Protein AF-A0A5B9PA92-F1 (afdb_monomer)

Secondary structure (DSSP, 8-state):
------------------TT---S-TT-S-HHHHTTTGGGTTTSGGGS--EEEE---TT-STTB-GGGHHHHHHHSSSSB-EEEEE-SSHHHHHTT-EEEEETTEEEEE-GGGEEE----S--TT-EEEE--TTTTS--EEEEEEEEEEETTTTEEEEEEEETTEEEEEEEEGGGEEEEE-TTSPPPHHHHHHHHHHHHHS--

Solvent-accessible surface area (backbone atoms only — not comparable to full-atom values): 12548 Å² total; per-residue (Å²): 142,80,84,89,84,91,80,92,84,75,93,81,80,84,73,85,75,70,87,83,78,69,90,84,67,96,82,76,81,59,74,74,70,55,66,76,57,60,87,68,58,84,82,59,64,94,73,59,72,46,30,22,32,46,48,75,56,95,92,53,66,85,56,36,41,80,94,27,44,75,60,41,60,79,57,44,70,42,48,44,44,26,38,54,44,78,32,89,49,66,68,51,31,75,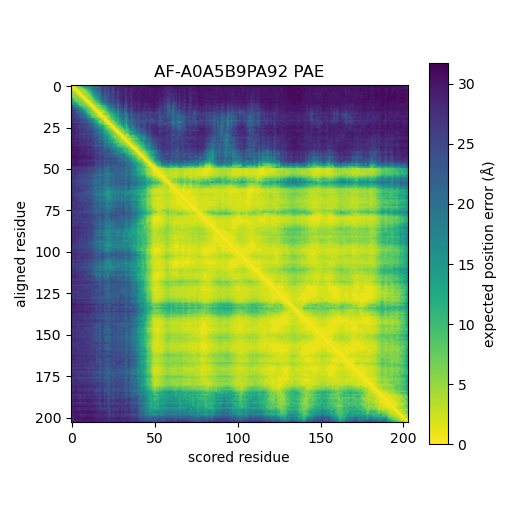74,54,31,29,26,40,31,52,78,94,48,68,34,42,28,37,67,86,38,60,41,79,41,88,76,88,85,79,56,61,54,19,32,29,35,39,48,30,72,92,73,78,36,80,65,43,71,28,29,28,72,36,44,29,54,37,81,87,79,71,44,63,34,32,34,36,28,40,96,88,41,72,48,95,58,73,43,47,69,89,48,40,44,85,68,42,56,57,97,54,83,73,50,75,70,51,47,53,52,55,53,52,56,54,66,69,72,74,120

Foldseek 3Di:
DDDDDDDDDDDDPPPPPPPDPPVPDPPDPDPVVVVVVPVPPPPPFVPDQFKFAFEADPVGDPQWDPVCSVVVVVRPPFQFIWTWAQDPDPVVSSVQWIWTDWVPDITIGHCVRTDHADDPPAHFQFWKWFACPVVVDDTDTWTFNTWGQDPVVSFIWTWTADPNRTDPDTDGPVRIGTLGHPPDDHDPVSVVVVVVVVVVPPD

Sequence (203 aa):
MSDDEIQEIGNGGDRLHIPGLDWESPAELSASAYRQADVRFEDRLSVLPKHGFCLWPEDGEDWIHPGDLEVARTLIPSKRIFRKEDCSDEILGRMGYVEYSYGDVAFRGLPTLWHEVASEGYEIGDTVELKSGYGKLRPIIADIAGMFWNRHEQVIEYALIKNGVPQPNRYQSSQFRLCMKIGVAPTPRQKALLNRENSLNGL

Structure (mmCIF, N/CA/C/O backbone):
data_AF-A0A5B9PA92-F1
#
_entry.id   AF-A0A5B9PA92-F1
#
loop_
_atom_site.group_PDB
_atom_site.id
_atom_site.type_symbol
_atom_site.label_atom_id
_atom_site.label_alt_id
_atom_site.label_comp_id
_atom_site.label_asym_id
_atom_site.label_entity_id
_atom_site.label_seq_id
_atom_site.pdbx_PDB_ins_code
_atom_site.Cartn_x
_atom_site.Cartn_y
_atom_site.Cartn_z
_atom_site.occupancy
_atom_site.B_iso_or_equiv
_atom_site.auth_seq_id
_atom_site.auth_comp_id
_atom_site.auth_asym_id
_atom_site.auth_atom_id
_atom_site.pdbx_PDB_model_num
ATOM 1 N N . MET A 1 1 ? -10.928 -40.223 -55.000 1.00 47.44 1 MET A N 1
ATOM 2 C CA . MET A 1 1 ? -9.564 -40.623 -54.610 1.00 47.44 1 MET A CA 1
ATOM 3 C C . MET A 1 1 ? -8.614 -39.671 -55.293 1.00 47.44 1 MET A C 1
ATOM 5 O O . MET A 1 1 ? -8.447 -39.781 -56.500 1.00 47.44 1 MET A O 1
ATOM 9 N N . SER A 1 2 ? -8.098 -38.722 -54.525 1.00 36.88 2 SER A N 1
ATOM 10 C CA . SER A 1 2 ? -6.899 -37.934 -54.810 1.00 36.88 2 SER A CA 1
ATOM 11 C C . SER A 1 2 ? -6.659 -37.089 -53.563 1.00 36.88 2 SER A C 1
ATOM 13 O O . SER A 1 2 ? -7.486 -36.236 -53.231 1.00 36.88 2 SER A O 1
ATOM 15 N N . ASP A 1 3 ? -5.605 -37.469 -52.851 1.00 41.06 3 ASP A N 1
ATOM 16 C CA . ASP A 1 3 ? -4.964 -36.736 -51.767 1.00 41.06 3 ASP A CA 1
ATOM 17 C C . ASP A 1 3 ? -4.280 -35.461 -52.298 1.00 41.06 3 ASP A C 1
ATOM 19 O O . ASP A 1 3 ? -4.194 -35.260 -53.511 1.00 41.06 3 ASP A O 1
ATOM 23 N N . ASP A 1 4 ? -3.769 -34.675 -51.347 1.00 40.03 4 ASP A N 1
ATOM 24 C CA . ASP A 1 4 ? -2.880 -33.510 -51.466 1.00 40.03 4 ASP A CA 1
ATOM 25 C C . ASP A 1 4 ? -3.564 -32.142 -51.646 1.00 40.03 4 ASP A C 1
ATOM 27 O O . ASP A 1 4 ? -4.152 -31.831 -52.676 1.00 40.03 4 ASP A O 1
ATOM 31 N N . GLU A 1 5 ? -3.513 -31.290 -50.613 1.00 41.25 5 GLU A N 1
ATOM 32 C CA . GLU A 1 5 ? -2.403 -30.336 -50.414 1.00 41.25 5 GLU A CA 1
ATOM 33 C C . GLU A 1 5 ? -2.747 -29.378 -49.245 1.00 41.25 5 GLU A C 1
ATOM 35 O O . GLU A 1 5 ? -3.646 -28.541 -49.334 1.00 41.25 5 GLU A O 1
ATOM 40 N N . ILE A 1 6 ? -2.049 -29.516 -48.111 1.00 44.47 6 ILE A N 1
ATOM 41 C CA . ILE A 1 6 ? -2.026 -28.514 -47.033 1.00 44.47 6 ILE A CA 1
ATOM 42 C C . ILE A 1 6 ? -0.924 -27.512 -47.387 1.00 44.47 6 ILE A C 1
ATOM 44 O O . ILE A 1 6 ? 0.234 -27.909 -47.505 1.00 44.47 6 ILE A O 1
ATOM 48 N N . GLN A 1 7 ? -1.263 -26.225 -47.497 1.00 37.97 7 GLN A N 1
ATOM 49 C CA . GLN A 1 7 ? -0.286 -25.134 -47.504 1.00 37.97 7 GLN A CA 1
ATOM 50 C C . GLN A 1 7 ? -0.539 -24.181 -46.327 1.00 37.97 7 GLN A C 1
ATOM 52 O O . GLN A 1 7 ? -1.570 -23.514 -46.243 1.00 37.97 7 GLN A O 1
ATOM 57 N N . GLU A 1 8 ? 0.437 -24.146 -45.419 1.00 42.38 8 GLU A N 1
ATOM 58 C CA . GLU A 1 8 ? 0.679 -23.093 -44.432 1.00 42.38 8 GLU A CA 1
ATOM 59 C C . GLU A 1 8 ? 1.211 -21.830 -45.119 1.00 42.38 8 GLU A C 1
ATOM 61 O O . GLU A 1 8 ? 2.255 -21.914 -45.753 1.00 42.38 8 GLU A O 1
ATOM 66 N N . ILE A 1 9 ? 0.581 -20.664 -44.921 1.00 34.25 9 ILE A N 1
ATOM 67 C CA . ILE A 1 9 ? 1.201 -19.319 -44.990 1.00 34.25 9 ILE A CA 1
ATOM 68 C C . ILE A 1 9 ? 0.210 -18.344 -44.309 1.00 34.25 9 ILE A C 1
ATOM 70 O O . ILE A 1 9 ? -0.975 -18.401 -44.609 1.00 34.25 9 ILE A O 1
ATOM 74 N N . GLY A 1 10 ? 0.520 -17.413 -43.409 1.00 28.86 10 GLY A N 1
ATOM 75 C CA . GLY A 1 10 ? 1.743 -16.978 -42.752 1.00 28.86 10 GLY A CA 1
ATOM 76 C C . GLY A 1 10 ? 1.368 -15.891 -41.728 1.00 28.86 10 GLY A C 1
ATOM 77 O O . GLY A 1 10 ? 0.386 -15.167 -41.900 1.00 28.86 10 GLY A O 1
ATOM 78 N N . ASN A 1 11 ? 2.144 -15.810 -40.647 1.00 37.50 11 ASN A N 1
ATOM 79 C CA . ASN A 1 11 ? 2.092 -14.752 -39.639 1.00 37.50 11 ASN A CA 1
ATOM 80 C C . ASN A 1 11 ? 2.286 -13.367 -40.280 1.00 37.50 11 ASN A C 1
ATOM 82 O O . ASN A 1 11 ? 3.290 -13.136 -40.948 1.00 37.50 11 ASN A O 1
ATOM 86 N N . GLY A 1 12 ? 1.368 -12.440 -40.007 1.00 30.30 12 GLY A N 1
ATOM 87 C CA . GLY A 1 12 ? 1.440 -11.035 -40.420 1.00 30.30 12 GLY A CA 1
ATOM 88 C C . GLY A 1 12 ? 1.085 -10.094 -39.271 1.00 30.30 12 GLY A C 1
ATOM 89 O O . GLY A 1 12 ? 0.212 -9.248 -39.418 1.00 30.30 12 GLY A O 1
ATOM 90 N N . GLY A 1 13 ? 1.699 -10.295 -38.103 1.00 29.89 13 GLY A N 1
ATOM 91 C CA . GLY A 1 13 ? 1.715 -9.303 -37.031 1.00 29.89 13 GLY A CA 1
ATOM 92 C C . GLY A 1 13 ? 2.885 -8.361 -37.272 1.00 29.89 13 GLY A C 1
ATOM 93 O O . GLY A 1 13 ? 4.028 -8.719 -36.989 1.00 29.89 13 GLY A O 1
ATOM 94 N N . ASP A 1 14 ? 2.592 -7.207 -37.859 1.00 31.50 14 ASP A N 1
ATOM 95 C CA . ASP A 1 14 ? 3.542 -6.134 -38.138 1.00 31.50 14 ASP A CA 1
ATOM 96 C C . ASP A 1 14 ? 4.130 -5.641 -36.803 1.00 31.50 14 ASP A C 1
ATOM 98 O O . ASP A 1 14 ? 3.500 -4.911 -36.038 1.00 31.50 14 ASP A O 1
ATOM 102 N N . ARG A 1 15 ? 5.320 -6.146 -36.460 1.00 33.47 15 ARG A N 1
ATOM 103 C CA . ARG A 1 15 ? 6.103 -5.688 -35.312 1.00 33.47 15 ARG A CA 1
ATOM 104 C C . ARG A 1 15 ? 6.567 -4.276 -35.635 1.00 33.47 15 ARG A C 1
ATOM 106 O O . ARG A 1 15 ? 7.401 -4.102 -36.522 1.00 33.47 15 ARG A O 1
ATOM 113 N N . LEU A 1 16 ? 6.083 -3.284 -34.892 1.00 32.12 16 LEU A N 1
ATOM 114 C CA . LEU A 1 16 ? 6.716 -1.970 -34.848 1.00 32.12 16 LEU A CA 1
ATOM 115 C C . LEU A 1 16 ? 8.137 -2.149 -34.298 1.00 32.12 16 LEU A C 1
ATOM 117 O O . LEU A 1 16 ? 8.373 -2.192 -33.095 1.00 32.12 16 LEU A O 1
ATOM 121 N N . HIS A 1 17 ? 9.089 -2.327 -35.208 1.00 34.09 1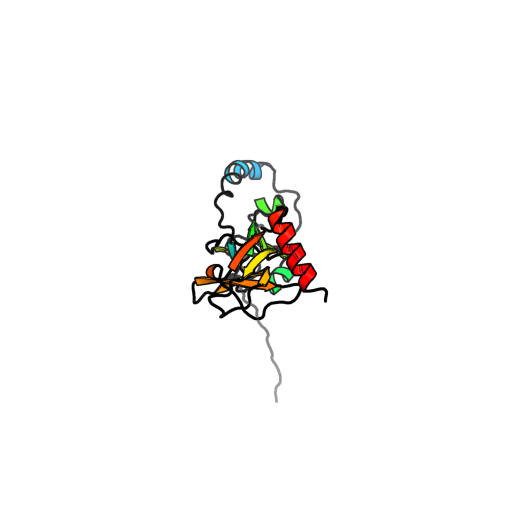7 HIS A N 1
ATOM 122 C CA . HIS A 1 17 ? 10.510 -2.305 -34.920 1.00 34.09 17 HIS A CA 1
ATOM 123 C C . HIS A 1 17 ? 10.866 -0.883 -34.478 1.00 34.09 17 HIS A C 1
ATOM 125 O O . HIS A 1 17 ? 10.886 0.027 -35.305 1.00 34.09 17 HIS A O 1
ATOM 131 N N . ILE A 1 18 ? 11.110 -0.682 -33.180 1.00 38.19 18 ILE A N 1
ATOM 132 C CA . ILE A 1 18 ? 11.761 0.530 -32.670 1.00 38.19 18 ILE A CA 1
ATOM 133 C C . ILE A 1 18 ? 13.254 0.373 -32.997 1.00 38.19 18 ILE A C 1
ATOM 135 O O . ILE A 1 18 ? 13.908 -0.482 -32.395 1.00 38.19 18 ILE A O 1
ATOM 139 N N . PRO A 1 19 ? 13.819 1.120 -33.962 1.00 25.80 19 PRO A N 1
ATOM 140 C CA . PRO A 1 19 ? 15.208 0.926 -34.355 1.00 25.80 19 PRO A CA 1
ATOM 141 C C . PRO A 1 19 ? 16.136 1.427 -33.238 1.00 25.80 19 PRO A C 1
ATOM 143 O O . PRO A 1 19 ? 16.066 2.601 -32.872 1.00 25.80 19 PRO A O 1
ATOM 146 N N . GLY A 1 20 ? 17.008 0.553 -32.718 1.00 35.19 20 GLY A N 1
ATOM 147 C CA . GLY A 1 20 ? 18.116 0.918 -31.822 1.00 35.19 20 GLY A CA 1
ATOM 148 C C . GLY A 1 20 ? 17.977 0.559 -30.336 1.00 35.19 20 GLY A C 1
ATOM 149 O O . GLY A 1 20 ? 18.765 1.062 -29.538 1.00 35.19 20 GLY A O 1
ATOM 150 N N . LEU A 1 21 ? 17.013 -0.281 -29.940 1.00 38.53 21 LEU A N 1
ATOM 151 C CA . LEU A 1 21 ? 16.940 -0.817 -28.572 1.00 38.53 21 LEU A CA 1
ATOM 152 C C . LEU A 1 21 ? 17.521 -2.238 -28.517 1.00 38.53 21 LEU A C 1
ATOM 154 O O . LEU A 1 21 ? 16.814 -3.228 -28.328 1.00 38.53 21 LEU A O 1
ATOM 158 N N . ASP A 1 22 ? 18.833 -2.320 -28.713 1.00 37.38 22 ASP A N 1
ATOM 159 C CA . ASP A 1 22 ? 19.594 -3.559 -28.606 1.00 37.38 22 ASP A CA 1
ATOM 160 C C . ASP A 1 22 ? 19.865 -3.794 -27.110 1.00 37.38 22 ASP A C 1
ATOM 162 O O . ASP A 1 22 ? 20.673 -3.112 -26.484 1.00 37.38 22 ASP A O 1
ATOM 166 N N . TRP A 1 23 ? 19.122 -4.715 -26.496 1.00 47.91 23 TRP A N 1
ATOM 167 C CA . TRP A 1 23 ? 19.137 -4.976 -25.047 1.00 47.91 23 TRP A CA 1
ATOM 168 C C . TRP A 1 23 ? 20.409 -5.697 -24.556 1.00 47.91 23 TRP A C 1
ATOM 170 O O . TRP A 1 23 ? 20.580 -5.905 -23.354 1.00 47.91 23 TRP A O 1
ATOM 180 N N . GLU A 1 24 ? 21.331 -6.033 -25.461 1.00 35.53 24 GLU A N 1
ATOM 181 C CA . GLU A 1 24 ? 22.625 -6.638 -25.154 1.00 35.53 24 GLU A CA 1
ATOM 182 C C . GLU A 1 24 ? 23.766 -5.661 -25.470 1.00 35.53 24 GLU A C 1
ATOM 184 O O . GLU A 1 24 ? 24.298 -5.660 -26.575 1.00 35.53 24 GLU A O 1
ATOM 189 N N . SER A 1 25 ? 24.136 -4.831 -24.483 1.00 37.69 25 SER A N 1
ATOM 190 C CA . SER A 1 25 ? 25.495 -4.309 -24.203 1.00 37.69 25 SER A CA 1
ATOM 191 C C . SER A 1 25 ? 25.466 -2.837 -23.736 1.00 37.69 25 SER A C 1
ATOM 193 O O . SER A 1 25 ? 25.289 -1.929 -24.547 1.00 37.69 25 SER A O 1
ATOM 195 N N . PRO A 1 26 ? 25.705 -2.542 -22.441 1.00 39.41 26 PRO A N 1
ATOM 196 C CA . PRO A 1 26 ? 25.684 -1.173 -21.902 1.00 39.41 26 PRO A CA 1
ATOM 197 C C . PRO A 1 26 ? 26.897 -0.289 -22.263 1.00 39.41 26 PRO A C 1
ATOM 199 O O . PRO A 1 26 ? 27.120 0.726 -21.606 1.00 39.41 26 PRO A O 1
ATOM 202 N N . ALA A 1 27 ? 27.746 -0.667 -23.224 1.00 37.38 27 ALA A N 1
ATOM 203 C CA . ALA A 1 27 ? 29.118 -0.151 -23.256 1.00 37.38 27 ALA A CA 1
ATOM 204 C C . ALA A 1 27 ? 29.384 1.082 -24.143 1.00 37.38 27 ALA A C 1
ATOM 206 O O . ALA A 1 27 ? 30.425 1.706 -23.955 1.00 37.38 27 ALA A O 1
ATOM 207 N N . GLU A 1 28 ? 28.512 1.481 -25.080 1.00 37.25 28 GLU A N 1
ATOM 208 C CA . GLU A 1 28 ? 28.922 2.468 -26.108 1.00 37.25 28 GLU A CA 1
ATOM 209 C C . GLU A 1 28 ? 27.924 3.590 -26.442 1.00 37.25 28 GLU A C 1
ATOM 211 O O . GLU A 1 28 ? 28.019 4.221 -27.494 1.00 37.25 28 GLU A O 1
ATOM 216 N N . LEU A 1 29 ? 27.020 3.960 -25.531 1.00 39.41 29 LEU A N 1
ATOM 217 C CA . LEU A 1 29 ? 26.338 5.254 -25.661 1.00 39.41 29 LEU A CA 1
ATOM 218 C C . LEU A 1 29 ? 27.225 6.353 -25.058 1.00 39.41 29 LEU A C 1
ATOM 220 O O . LEU A 1 29 ? 27.360 6.495 -23.845 1.00 39.41 29 LEU A O 1
ATOM 224 N N . SER A 1 30 ? 27.899 7.103 -25.936 1.00 40.03 30 SER A N 1
ATOM 225 C CA . SER A 1 30 ? 28.900 8.105 -25.556 1.00 40.03 30 SER A CA 1
ATOM 226 C C . SER A 1 30 ? 28.371 9.108 -24.516 1.00 40.03 30 SER A C 1
ATOM 228 O O . SER A 1 30 ? 27.313 9.722 -24.681 1.00 40.03 30 SER A O 1
ATOM 230 N N . ALA A 1 31 ? 29.164 9.341 -23.466 1.00 37.84 31 ALA A N 1
ATOM 231 C CA . ALA A 1 31 ? 28.893 10.251 -22.344 1.00 37.84 31 ALA A CA 1
ATOM 232 C C . ALA A 1 31 ? 28.547 11.710 -22.737 1.00 37.84 31 ALA A C 1
ATOM 234 O O . ALA A 1 31 ? 28.176 12.520 -21.888 1.00 37.84 31 ALA A O 1
ATOM 235 N N . SER A 1 32 ? 28.670 12.063 -24.019 1.00 35.84 32 SER A N 1
ATOM 236 C CA . SER A 1 32 ? 28.322 13.370 -24.575 1.00 35.84 32 SER A CA 1
ATOM 237 C C . SER A 1 32 ? 26.814 13.566 -24.768 1.00 35.84 32 SER A C 1
ATOM 239 O O . SER A 1 32 ? 26.35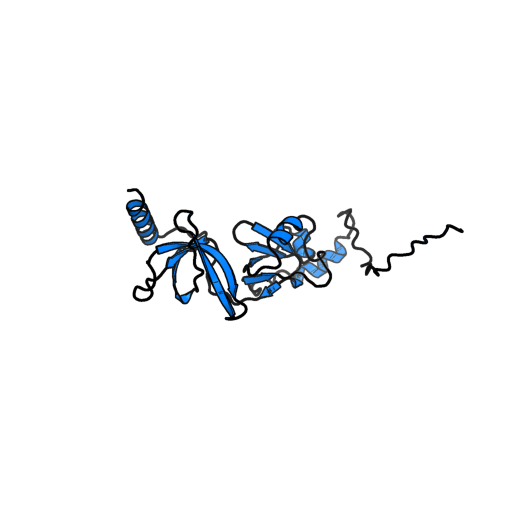4 14.699 -24.653 1.00 35.84 32 SER A O 1
ATOM 241 N N . ALA A 1 33 ? 26.047 12.507 -25.054 1.00 39.66 33 ALA A N 1
ATOM 242 C CA . ALA A 1 33 ? 24.592 12.608 -25.230 1.00 39.66 33 ALA A CA 1
ATOM 243 C C . ALA A 1 33 ? 23.856 12.719 -23.881 1.00 39.66 33 ALA A C 1
ATOM 245 O O . ALA A 1 33 ? 22.840 13.402 -23.779 1.00 39.66 33 ALA A O 1
ATOM 246 N N . TYR A 1 34 ? 24.419 12.122 -22.824 1.00 42.88 34 TYR A N 1
ATOM 247 C CA . TYR A 1 34 ? 23.832 12.117 -21.481 1.00 42.88 34 TYR A CA 1
ATOM 248 C C . TYR A 1 34 ? 23.957 13.462 -20.742 1.00 42.88 34 TYR A C 1
ATOM 250 O O . TYR A 1 34 ? 23.031 13.861 -20.041 1.00 42.88 34 TYR A O 1
ATOM 258 N N . ARG A 1 35 ? 25.030 14.239 -20.969 1.00 35.12 35 ARG A N 1
ATOM 259 C CA . ARG A 1 35 ? 25.280 15.497 -20.227 1.00 35.12 35 ARG A CA 1
ATOM 260 C C . ARG A 1 35 ? 24.262 16.618 -20.454 1.00 35.12 35 ARG A C 1
ATOM 262 O O . ARG A 1 35 ? 24.207 17.539 -19.647 1.00 35.12 35 ARG A O 1
ATOM 269 N N . GLN A 1 36 ? 23.491 16.601 -21.543 1.00 33.91 36 GLN A N 1
ATOM 270 C CA . GLN A 1 36 ? 22.475 17.637 -21.797 1.00 33.91 36 GLN A CA 1
ATOM 271 C C . GLN A 1 36 ? 21.093 17.297 -21.215 1.00 33.91 36 GLN A C 1
ATOM 273 O O . GLN A 1 36 ? 20.255 18.194 -21.115 1.00 33.91 36 GLN A O 1
ATOM 278 N N . ALA A 1 37 ? 20.861 16.051 -20.786 1.00 42.59 37 ALA A N 1
ATOM 279 C CA . ALA A 1 37 ? 19.606 15.624 -20.163 1.00 42.59 37 ALA A CA 1
ATOM 280 C C . ALA A 1 37 ? 19.598 15.782 -18.627 1.00 42.59 37 ALA A C 1
ATOM 282 O O . ALA A 1 37 ? 18.522 15.930 -18.045 1.00 42.59 37 ALA A O 1
ATOM 283 N N . ASP A 1 38 ? 20.774 15.824 -17.988 1.00 42.81 38 ASP A N 1
ATOM 284 C CA . ASP A 1 38 ? 20.917 15.809 -16.522 1.00 42.81 38 ASP A CA 1
ATOM 285 C C . ASP A 1 38 ? 20.308 17.040 -15.816 1.00 42.81 38 ASP A C 1
ATOM 287 O O . ASP A 1 38 ? 19.707 16.912 -14.758 1.00 42.81 38 ASP A O 1
ATOM 291 N N . VAL A 1 39 ? 20.334 18.236 -16.417 1.00 39.44 39 VAL A N 1
ATOM 292 C CA . VAL A 1 39 ? 19.929 19.482 -15.717 1.00 39.44 39 VAL A CA 1
ATOM 293 C C . VAL A 1 39 ? 18.397 19.657 -15.596 1.00 39.44 39 VAL A C 1
ATOM 295 O O . VAL A 1 39 ? 17.923 20.615 -14.993 1.00 39.44 39 VAL A O 1
ATOM 298 N N . ARG A 1 40 ? 17.577 18.767 -16.179 1.00 45.41 40 ARG A N 1
ATOM 299 C CA . ARG A 1 40 ? 16.098 18.897 -16.181 1.00 45.41 40 ARG A CA 1
ATOM 300 C C . ARG A 1 40 ? 15.345 17.862 -15.341 1.00 45.41 40 ARG A C 1
ATOM 302 O O . ARG A 1 40 ? 14.130 18.004 -15.197 1.00 45.41 40 ARG A O 1
ATOM 309 N N . PHE A 1 41 ? 16.013 16.834 -14.821 1.00 46.22 41 PHE A N 1
ATOM 310 C CA . PHE A 1 41 ? 15.341 15.719 -14.140 1.00 46.22 41 PHE A CA 1
ATOM 311 C C . PHE A 1 41 ? 15.192 15.913 -12.627 1.00 46.22 41 PHE A C 1
ATOM 313 O O . PHE A 1 41 ? 14.181 15.509 -12.058 1.00 46.22 41 PHE A O 1
ATOM 320 N N . GLU A 1 42 ? 16.139 16.597 -11.989 1.00 45.62 42 GLU A N 1
ATOM 321 C CA . GLU A 1 42 ? 16.213 16.703 -10.523 1.00 45.62 42 GLU A CA 1
ATOM 322 C C . GLU A 1 42 ? 15.099 17.578 -9.910 1.00 45.62 42 GLU A C 1
ATOM 324 O O . GLU A 1 42 ? 14.758 17.416 -8.742 1.00 45.62 42 GLU A O 1
ATOM 329 N N . ASP A 1 43 ? 14.464 18.449 -10.703 1.00 42.84 43 ASP A N 1
ATOM 330 C CA . ASP A 1 43 ? 13.475 19.433 -10.225 1.00 42.84 43 ASP A CA 1
ATOM 331 C C . ASP A 1 43 ? 12.001 18.990 -10.408 1.00 42.84 43 ASP A C 1
ATOM 333 O O . ASP A 1 43 ? 11.067 19.716 -10.071 1.00 42.84 43 ASP A O 1
ATOM 337 N N . ARG A 1 44 ? 11.744 17.792 -10.960 1.00 44.22 44 ARG A N 1
ATOM 338 C CA . ARG A 1 44 ? 10.381 17.347 -11.341 1.00 44.22 44 ARG A CA 1
ATOM 339 C C . ARG A 1 44 ? 9.682 16.400 -10.361 1.00 44.22 44 ARG A C 1
ATOM 341 O O . ARG A 1 44 ? 8.496 16.124 -10.539 1.00 44.22 44 ARG A O 1
ATOM 348 N N . LEU A 1 45 ? 10.369 15.912 -9.332 1.00 48.56 45 LEU A N 1
ATOM 349 C CA . LEU A 1 45 ? 9.912 14.746 -8.559 1.00 48.56 45 LEU A CA 1
ATOM 350 C C . LEU A 1 45 ? 9.235 15.097 -7.225 1.00 48.56 45 LEU A C 1
ATOM 352 O O . LEU A 1 45 ? 8.463 14.302 -6.694 1.00 48.56 45 LEU A O 1
ATOM 356 N N . SER A 1 46 ? 9.388 16.334 -6.739 1.00 48.94 46 SER A N 1
ATOM 357 C CA . SER A 1 46 ? 8.645 16.845 -5.572 1.00 48.94 46 SER A CA 1
ATOM 358 C C . SER A 1 46 ? 7.131 16.995 -5.813 1.00 48.94 46 SER A C 1
ATOM 360 O O . SER A 1 46 ? 6.382 17.244 -4.868 1.00 48.94 46 SER A O 1
ATOM 362 N N . VAL A 1 47 ? 6.671 16.811 -7.059 1.00 53.28 47 VAL A 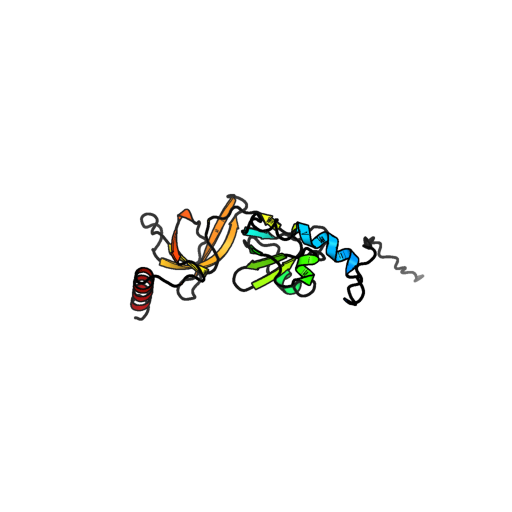N 1
ATOM 363 C CA . VAL A 1 47 ? 5.283 17.038 -7.501 1.00 53.28 47 VAL A CA 1
ATOM 364 C C . VAL A 1 47 ? 4.603 15.754 -7.999 1.00 53.28 47 VAL A C 1
ATOM 366 O O . VAL A 1 47 ? 3.431 15.790 -8.368 1.00 53.28 47 VAL A O 1
ATOM 369 N N . LEU A 1 48 ? 5.289 14.601 -8.022 1.00 53.56 48 LEU A N 1
ATOM 370 C CA . LEU A 1 48 ? 4.648 13.382 -8.510 1.00 53.56 48 LEU A CA 1
ATOM 371 C C . LEU A 1 48 ? 3.583 12.879 -7.521 1.00 53.56 48 LEU A C 1
ATOM 373 O O . LEU A 1 48 ? 3.854 12.744 -6.323 1.00 53.56 48 LEU A O 1
ATOM 377 N N . PRO A 1 49 ? 2.383 12.536 -8.016 1.00 60.41 49 PRO A N 1
ATOM 378 C CA . PRO A 1 49 ? 1.377 11.879 -7.204 1.00 60.41 49 PRO A CA 1
ATOM 379 C C . PRO A 1 49 ? 1.920 10.550 -6.703 1.00 60.41 49 PRO A C 1
ATOM 381 O O . PRO A 1 49 ? 2.341 9.705 -7.500 1.00 60.41 49 PRO A O 1
ATOM 384 N N . LYS A 1 50 ? 1.912 10.380 -5.381 1.00 86.94 50 LYS A N 1
ATOM 385 C CA . LYS A 1 50 ? 2.497 9.209 -4.726 1.00 86.94 50 LYS A CA 1
ATOM 386 C C . LYS A 1 50 ? 1.641 7.962 -4.872 1.00 86.94 50 LYS A C 1
ATOM 388 O O . LYS A 1 50 ? 2.205 6.881 -4.866 1.00 86.94 50 LYS A O 1
ATOM 393 N N . HIS A 1 51 ? 0.322 8.095 -5.018 1.00 94.25 51 HIS A N 1
ATOM 394 C CA . HIS A 1 51 ? -0.620 6.972 -4.980 1.00 94.25 51 HIS A CA 1
ATOM 395 C C . HIS A 1 51 ? -1.410 6.831 -6.280 1.00 94.25 51 HIS A C 1
ATOM 397 O O . HIS A 1 51 ? -1.768 7.818 -6.924 1.00 94.25 51 HIS A O 1
ATOM 403 N N . GLY A 1 52 ? -1.660 5.589 -6.681 1.00 94.31 52 GLY A N 1
ATOM 404 C CA . GLY A 1 52 ? -2.302 5.278 -7.952 1.00 94.31 52 GLY A CA 1
ATOM 405 C C . GLY A 1 52 ? -2.421 3.782 -8.193 1.00 94.31 52 GLY A C 1
ATOM 406 O O . GLY A 1 52 ? -1.914 2.981 -7.415 1.00 94.31 52 GLY A O 1
ATOM 407 N N . PHE A 1 53 ? -3.112 3.386 -9.255 1.00 93.38 53 PHE A N 1
ATOM 408 C CA . PHE A 1 53 ? -3.190 1.988 -9.686 1.00 93.38 53 PHE A CA 1
ATOM 409 C C . PHE A 1 53 ? -2.589 1.827 -11.080 1.00 93.38 53 PHE A C 1
ATOM 411 O O . PHE A 1 53 ? -2.565 2.774 -11.866 1.00 93.38 53 PHE A O 1
ATOM 418 N N . CYS A 1 54 ? -2.133 0.615 -11.390 1.00 92.38 54 CYS A N 1
ATOM 419 C CA . CYS A 1 54 ? -1.510 0.308 -12.672 1.00 92.38 54 CYS A CA 1
ATOM 420 C C . CYS A 1 54 ? -2.422 -0.560 -13.548 1.00 92.38 54 CYS A C 1
ATOM 422 O O . CYS A 1 54 ? -3.088 -1.479 -13.053 1.00 92.38 54 CYS A O 1
ATOM 424 N N . LEU A 1 55 ? -2.445 -0.274 -14.850 1.00 89.94 55 LEU A N 1
ATOM 425 C CA . LEU A 1 55 ? -3.126 -1.082 -15.864 1.00 89.94 55 LEU A CA 1
ATOM 426 C C . LEU A 1 55 ? -2.143 -1.580 -16.913 1.00 89.94 55 LEU A C 1
ATOM 428 O O . LEU A 1 55 ? -1.153 -0.913 -17.196 1.00 89.94 55 LEU A O 1
ATOM 432 N N . TRP A 1 56 ? -2.445 -2.744 -17.495 1.00 86.56 56 TRP A N 1
ATOM 433 C CA . TRP A 1 56 ? -1.752 -3.178 -18.700 1.00 86.56 56 TRP A CA 1
ATOM 434 C C . TRP A 1 56 ? -2.084 -2.219 -19.846 1.00 86.56 56 TRP A C 1
ATOM 436 O O . TRP A 1 56 ? -3.265 -1.901 -20.030 1.00 86.56 56 TRP A O 1
ATOM 446 N N . PRO A 1 57 ? -1.079 -1.766 -20.601 1.00 78.25 57 PRO A N 1
ATOM 447 C CA . PRO A 1 57 ? -1.304 -1.028 -21.825 1.00 78.25 57 PRO A CA 1
ATOM 448 C C . PRO A 1 57 ? -1.786 -1.983 -22.922 1.00 78.25 57 PRO A C 1
ATOM 450 O O . PRO A 1 57 ? -1.555 -3.192 -22.873 1.00 78.25 57 PRO A O 1
ATOM 453 N N . GLU A 1 58 ? -2.468 -1.430 -23.922 1.00 76.06 58 GLU A N 1
ATOM 454 C CA . GLU A 1 58 ? -2.980 -2.208 -25.058 1.00 76.06 58 GLU A CA 1
ATOM 455 C C . GLU A 1 58 ? -1.844 -2.818 -25.894 1.00 76.06 58 GLU A C 1
ATOM 457 O O . GLU A 1 58 ? -1.992 -3.916 -26.425 1.00 76.06 58 GLU A O 1
ATOM 462 N N . ASP A 1 59 ? -0.684 -2.154 -25.922 1.00 76.81 59 ASP A N 1
ATOM 463 C CA . ASP A 1 59 ? 0.493 -2.545 -26.705 1.00 76.81 59 ASP A CA 1
ATOM 464 C C . ASP A 1 59 ? 1.339 -3.663 -26.055 1.00 76.81 59 ASP A C 1
ATOM 466 O O . ASP A 1 59 ? 2.399 -4.013 -26.569 1.00 76.81 59 ASP A O 1
ATOM 470 N N . GLY A 1 60 ? 0.899 -4.241 -24.930 1.00 80.69 60 GLY A N 1
ATOM 471 C CA . GLY A 1 60 ? 1.553 -5.394 -24.302 1.00 80.69 60 GLY A CA 1
ATOM 472 C C . GLY A 1 60 ? 2.431 -5.051 -23.096 1.00 80.69 60 GLY A C 1
ATOM 473 O O . GLY A 1 60 ? 2.054 -4.254 -22.242 1.00 80.69 60 GLY A O 1
ATOM 474 N N . GLU A 1 61 ? 3.578 -5.717 -22.957 1.00 86.50 61 GLU A N 1
ATOM 475 C CA . GLU A 1 61 ? 4.309 -5.792 -21.677 1.00 86.50 61 GLU A CA 1
ATOM 476 C C . GLU A 1 61 ? 5.633 -5.027 -21.653 1.00 86.50 61 GLU A C 1
ATOM 478 O O . GLU A 1 61 ? 6.256 -4.909 -20.600 1.00 86.50 61 GLU A O 1
ATOM 483 N N . ASP A 1 62 ? 6.018 -4.440 -22.784 1.00 88.50 62 ASP A N 1
ATOM 484 C CA . ASP A 1 62 ? 7.303 -3.754 -22.989 1.00 88.50 62 ASP A CA 1
ATOM 485 C C . ASP A 1 62 ? 7.490 -2.514 -22.092 1.00 88.50 62 ASP A C 1
ATOM 487 O O . ASP A 1 62 ? 8.572 -1.940 -21.995 1.00 88.50 62 ASP A O 1
ATOM 491 N N . TRP A 1 63 ? 6.425 -2.102 -21.406 1.00 90.75 63 TRP A N 1
ATOM 492 C CA . TRP A 1 63 ? 6.399 -0.989 -20.464 1.00 90.75 63 TRP A CA 1
ATOM 493 C C . TRP A 1 63 ? 6.877 -1.377 -19.063 1.00 90.75 63 TRP A C 1
ATOM 495 O O . TRP A 1 63 ? 6.954 -0.522 -18.180 1.00 90.75 63 TRP A O 1
ATOM 505 N N . ILE A 1 64 ? 7.157 -2.657 -18.832 1.00 93.75 64 ILE A N 1
ATOM 506 C CA . ILE A 1 64 ? 7.628 -3.198 -17.561 1.00 93.75 64 ILE A CA 1
ATOM 507 C C . ILE A 1 64 ? 9.043 -3.693 -17.756 1.00 93.75 64 ILE A C 1
ATOM 509 O O . ILE A 1 64 ? 9.378 -4.290 -18.777 1.00 93.75 64 ILE A O 1
ATOM 513 N N . HIS A 1 65 ? 9.885 -3.453 -16.757 1.00 94.56 65 HIS A N 1
ATOM 514 C CA . HIS A 1 65 ? 11.251 -3.927 -16.816 1.00 94.56 65 HIS A CA 1
ATOM 515 C C . HIS A 1 65 ? 11.251 -5.464 -16.945 1.00 94.56 65 HIS A C 1
ATOM 517 O O . HIS A 1 65 ? 10.591 -6.127 -16.138 1.00 94.56 65 HIS A O 1
ATOM 523 N N . PRO A 1 66 ? 12.004 -6.063 -17.889 1.00 92.81 66 PRO A N 1
ATOM 524 C CA . PRO A 1 66 ? 11.937 -7.502 -18.158 1.00 92.81 66 PRO A CA 1
ATOM 525 C C . PRO A 1 66 ? 12.173 -8.384 -16.926 1.00 92.81 66 PRO A C 1
ATOM 527 O O . PRO A 1 66 ? 11.540 -9.424 -16.767 1.00 92.81 66 PRO A O 1
ATOM 530 N N . GLY A 1 67 ? 13.048 -7.940 -16.018 1.00 94.88 67 GLY A N 1
ATOM 531 C CA . GLY A 1 67 ? 13.337 -8.639 -14.762 1.00 94.88 67 GLY A CA 1
ATOM 532 C C . GLY A 1 67 ? 12.182 -8.666 -13.753 1.00 94.88 67 GLY A C 1
ATOM 533 O O . GLY A 1 67 ? 12.212 -9.482 -12.837 1.00 94.88 67 GLY A O 1
ATOM 534 N N . ASP A 1 68 ? 11.166 -7.818 -13.928 1.00 96.31 68 ASP A N 1
ATOM 535 C CA . ASP A 1 68 ? 10.052 -7.679 -12.986 1.00 96.31 68 ASP A CA 1
ATOM 536 C C . ASP A 1 68 ? 8.709 -8.127 -13.588 1.00 96.31 68 ASP A C 1
ATOM 538 O O . ASP A 1 68 ? 7.678 -8.043 -12.918 1.00 96.31 68 ASP A O 1
ATOM 542 N N . LEU A 1 69 ? 8.703 -8.631 -14.831 1.00 93.94 69 LEU A N 1
ATOM 543 C CA . LEU A 1 69 ? 7.490 -9.040 -15.550 1.00 93.94 69 LEU A CA 1
ATOM 544 C C . LEU A 1 69 ? 6.650 -10.040 -14.756 1.00 93.94 69 LEU A C 1
ATOM 546 O O . LEU A 1 69 ? 5.450 -9.839 -14.578 1.00 93.94 69 LEU A O 1
ATOM 550 N N . GLU A 1 70 ? 7.275 -11.085 -14.217 1.00 94.44 70 GLU A N 1
ATOM 551 C CA . GLU A 1 70 ? 6.559 -12.111 -13.456 1.00 94.44 70 GLU A CA 1
ATOM 552 C C . GLU A 1 70 ? 5.941 -11.551 -12.171 1.00 94.44 70 GLU A C 1
ATOM 554 O O . GLU A 1 70 ? 4.804 -11.881 -11.834 1.00 94.44 70 GLU A O 1
ATOM 559 N N . VAL A 1 71 ? 6.632 -10.635 -11.485 1.00 95.06 71 VAL A N 1
ATOM 560 C CA . VAL A 1 71 ? 6.078 -9.946 -10.310 1.00 95.06 71 VAL A CA 1
ATOM 561 C C . VAL A 1 71 ? 4.889 -9.088 -10.731 1.00 95.06 71 VAL A C 1
ATOM 563 O O . VAL A 1 71 ? 3.810 -9.191 -10.138 1.00 95.06 71 VAL A O 1
ATOM 566 N N . ALA A 1 72 ? 5.045 -8.299 -11.794 1.00 93.81 72 ALA A N 1
ATOM 567 C CA . ALA A 1 72 ? 3.992 -7.444 -12.313 1.00 93.81 72 ALA A CA 1
ATOM 568 C C . ALA A 1 72 ? 2.743 -8.235 -12.728 1.00 93.81 72 ALA A C 1
ATOM 570 O O . ALA A 1 72 ? 1.641 -7.840 -12.355 1.00 93.81 72 ALA A O 1
ATOM 571 N N . ARG A 1 73 ? 2.876 -9.399 -13.378 1.00 92.94 73 ARG A N 1
ATOM 572 C CA . ARG A 1 73 ? 1.739 -10.277 -13.731 1.00 92.94 73 ARG A CA 1
ATOM 573 C C . ARG A 1 73 ? 0.875 -10.683 -12.538 1.00 92.94 73 ARG A C 1
ATOM 575 O O . ARG A 1 73 ? -0.329 -10.876 -12.687 1.00 92.94 73 ARG A O 1
ATOM 582 N N . THR A 1 74 ? 1.453 -10.795 -11.341 1.00 93.00 74 THR A N 1
ATOM 583 C CA . THR A 1 74 ? 0.684 -11.100 -10.116 1.00 93.00 74 THR A CA 1
ATOM 584 C C . THR A 1 74 ? -0.011 -9.870 -9.515 1.00 93.00 74 THR A C 1
ATOM 586 O O . THR A 1 74 ? -0.954 -9.977 -8.715 1.00 93.00 74 THR A O 1
ATOM 589 N N . LEU A 1 75 ? 0.461 -8.680 -9.887 1.00 91.19 75 LEU A N 1
ATOM 590 C CA . LEU A 1 75 ? 0.071 -7.406 -9.301 1.00 91.19 75 LEU A CA 1
ATOM 591 C C . LEU A 1 75 ? -0.879 -6.606 -10.190 1.00 91.19 75 LEU A C 1
ATOM 593 O O . LEU A 1 75 ? -1.732 -5.904 -9.638 1.00 91.19 75 LEU A O 1
ATOM 597 N N . ILE A 1 76 ? -0.784 -6.734 -11.514 1.00 90.38 76 ILE A N 1
ATOM 598 C CA . ILE A 1 76 ? -1.579 -5.999 -12.498 1.00 90.38 76 ILE A CA 1
ATOM 599 C C . ILE A 1 76 ? -2.247 -6.939 -13.530 1.00 90.38 76 ILE A C 1
ATOM 601 O O . ILE A 1 76 ? -1.691 -7.978 -13.877 1.00 90.38 76 ILE A O 1
ATOM 605 N N . PRO A 1 77 ? -3.451 -6.599 -14.032 1.00 85.25 77 PRO A N 1
ATOM 606 C CA . PRO A 1 77 ? -4.236 -5.445 -13.627 1.00 85.25 77 PRO A CA 1
ATOM 607 C C . PRO A 1 77 ? -4.883 -5.735 -12.270 1.00 85.25 77 PRO A C 1
ATOM 609 O O . PRO A 1 77 ? -5.392 -6.826 -12.014 1.00 85.25 77 PRO A O 1
ATOM 612 N N . SER A 1 78 ? -4.887 -4.757 -11.371 1.00 87.69 78 SER A N 1
ATOM 613 C CA . SER A 1 78 ? -5.609 -4.916 -10.113 1.00 87.69 78 SER A CA 1
ATOM 614 C C . SER A 1 78 ? -6.145 -3.595 -9.601 1.00 87.69 78 SER A C 1
ATOM 616 O O . SER A 1 78 ? -5.803 -2.514 -10.073 1.00 87.69 78 SER A O 1
ATOM 618 N N . LYS A 1 79 ? -7.022 -3.698 -8.604 1.00 93.25 79 LYS A N 1
ATOM 619 C CA . LYS A 1 79 ? -7.502 -2.538 -7.858 1.00 93.25 79 LYS A CA 1
ATOM 620 C C . LYS A 1 79 ? -6.472 -2.043 -6.843 1.00 93.25 79 LYS A C 1
ATOM 622 O O . LYS A 1 79 ? -6.792 -1.123 -6.112 1.00 93.25 79 LYS A O 1
ATOM 627 N N . ARG A 1 80 ? -5.296 -2.663 -6.715 1.00 96.50 80 ARG A N 1
ATOM 628 C CA . ARG A 1 80 ? -4.310 -2.270 -5.703 1.00 96.50 80 ARG A CA 1
ATOM 629 C C . ARG A 1 80 ? -3.856 -0.832 -5.941 1.00 96.50 80 ARG A C 1
ATOM 631 O O . ARG A 1 80 ? -3.578 -0.452 -7.075 1.00 96.50 80 ARG A O 1
ATOM 638 N N . ILE A 1 81 ? -3.796 -0.060 -4.861 1.00 96.25 81 ILE A N 1
ATOM 639 C CA . ILE A 1 81 ? -3.152 1.250 -4.857 1.00 96.25 81 ILE A CA 1
ATOM 640 C C . ILE A 1 81 ? -1.678 1.030 -4.546 1.00 96.25 81 ILE A C 1
ATOM 642 O O . ILE A 1 81 ? -1.333 0.598 -3.447 1.00 96.25 81 ILE A O 1
ATOM 646 N N . PHE A 1 82 ? -0.840 1.307 -5.529 1.00 95.94 82 PHE A N 1
ATOM 647 C CA . PHE A 1 82 ? 0.606 1.313 -5.427 1.00 95.94 82 PHE A CA 1
ATOM 648 C C . PHE A 1 82 ? 1.085 2.679 -4.952 1.00 95.94 82 PHE A C 1
ATOM 650 O O . PHE A 1 82 ? 0.406 3.698 -5.133 1.00 95.94 82 PHE A O 1
ATOM 657 N N . ARG A 1 83 ? 2.288 2.686 -4.387 1.00 93.88 83 ARG A N 1
ATOM 658 C CA . ARG A 1 83 ? 3.092 3.887 -4.240 1.00 93.88 83 ARG A CA 1
ATOM 659 C C . ARG A 1 83 ? 4.054 3.981 -5.424 1.00 93.88 83 ARG A C 1
ATOM 661 O O . ARG A 1 83 ? 4.601 2.971 -5.854 1.00 93.88 83 ARG A O 1
ATOM 668 N N . LYS A 1 84 ? 4.216 5.181 -5.974 1.00 93.19 84 LYS A N 1
ATOM 669 C CA . LYS A 1 84 ? 5.179 5.478 -7.038 1.00 93.19 84 LYS A CA 1
ATOM 670 C C . LYS A 1 84 ? 6.357 6.239 -6.457 1.00 93.19 84 LYS A C 1
ATOM 672 O O . LYS A 1 84 ? 6.164 7.253 -5.781 1.00 93.19 84 LYS A O 1
ATOM 677 N N . GLU A 1 85 ? 7.551 5.753 -6.746 1.00 92.50 85 GLU A N 1
ATOM 678 C CA . GLU A 1 85 ? 8.816 6.303 -6.275 1.00 92.50 85 GLU A CA 1
ATOM 679 C C . GLU A 1 85 ? 9.823 6.373 -7.419 1.00 92.50 85 GLU A C 1
ATOM 681 O O . GLU A 1 85 ? 9.639 5.766 -8.481 1.00 92.50 85 GLU A O 1
ATOM 686 N N . ASP A 1 86 ? 10.890 7.131 -7.197 1.00 90.62 86 ASP A N 1
ATOM 687 C CA . ASP A 1 86 ? 12.013 7.149 -8.121 1.00 90.62 86 ASP A CA 1
ATOM 688 C C . ASP A 1 86 ? 12.647 5.767 -8.193 1.00 90.62 86 ASP A C 1
ATOM 690 O O . ASP A 1 86 ? 12.715 5.039 -7.200 1.00 90.62 86 ASP A O 1
ATOM 694 N N . CYS A 1 87 ? 13.112 5.401 -9.386 1.00 91.62 87 CYS A N 1
ATOM 695 C CA . CYS A 1 87 ? 13.820 4.146 -9.537 1.00 91.62 87 CYS A CA 1
ATOM 696 C C . CYS A 1 87 ? 15.125 4.209 -8.740 1.00 91.62 87 CYS A C 1
ATOM 698 O O . CYS A 1 87 ? 15.934 5.120 -8.918 1.00 91.62 87 CYS A O 1
ATOM 700 N N . SER A 1 88 ? 15.323 3.222 -7.869 1.00 89.19 88 SER A N 1
ATOM 701 C CA . SER A 1 88 ? 16.546 3.075 -7.079 1.00 89.19 88 SER A CA 1
ATOM 702 C C . SER A 1 88 ? 17.784 2.798 -7.946 1.00 89.19 88 SER A C 1
ATOM 704 O O . SER A 1 88 ? 18.904 3.111 -7.546 1.00 89.19 88 SER A O 1
ATOM 706 N N . ASP A 1 89 ? 17.584 2.243 -9.144 1.00 91.56 89 ASP A N 1
ATOM 707 C CA . ASP A 1 89 ? 18.612 2.054 -10.164 1.00 91.56 89 ASP A CA 1
ATOM 708 C C . ASP A 1 89 ? 18.745 3.322 -11.021 1.00 91.56 89 ASP A C 1
ATOM 710 O O . ASP A 1 89 ? 17.837 3.689 -11.770 1.00 91.56 89 ASP A O 1
ATOM 714 N N . GLU A 1 90 ? 19.897 3.989 -10.923 1.00 91.25 90 GLU A N 1
ATOM 715 C CA . GLU A 1 90 ? 20.165 5.253 -11.616 1.00 91.25 90 GLU A CA 1
ATOM 716 C C . GLU A 1 90 ? 20.091 5.119 -13.146 1.00 91.25 90 GLU A C 1
ATOM 718 O O . GLU A 1 90 ? 19.612 6.030 -13.826 1.00 91.25 90 GLU A O 1
ATOM 723 N N . ILE A 1 91 ? 20.537 3.988 -13.706 1.00 91.25 91 ILE A N 1
ATOM 724 C CA . ILE A 1 91 ? 20.537 3.772 -15.157 1.00 91.25 91 ILE A CA 1
ATOM 725 C C . ILE A 1 91 ? 19.095 3.635 -15.638 1.00 91.25 91 ILE A C 1
ATOM 727 O O . ILE A 1 91 ? 18.687 4.324 -16.574 1.00 91.25 91 ILE A O 1
ATOM 731 N N . LEU A 1 92 ? 18.302 2.799 -14.966 1.00 90.12 92 LEU A N 1
ATOM 732 C CA . LEU A 1 92 ? 16.895 2.609 -15.316 1.00 90.12 92 LEU A CA 1
ATOM 733 C C . LEU A 1 92 ? 16.072 3.881 -15.085 1.00 90.12 92 LEU A C 1
ATOM 735 O O . LEU A 1 92 ? 15.237 4.228 -15.923 1.00 90.12 92 LEU A O 1
ATOM 739 N N . GLY A 1 93 ? 16.352 4.623 -14.011 1.00 89.50 93 GLY A N 1
ATOM 740 C CA . GLY A 1 93 ? 15.744 5.928 -13.750 1.00 89.50 93 GLY A CA 1
ATOM 741 C C . GLY A 1 93 ? 15.995 6.922 -14.887 1.00 89.50 93 GLY A C 1
ATOM 742 O O . GLY A 1 93 ? 15.060 7.562 -15.371 1.00 89.50 93 GLY A O 1
ATOM 743 N N . ARG A 1 94 ? 17.230 6.988 -15.408 1.00 90.38 94 ARG A N 1
ATOM 744 C CA . ARG A 1 94 ? 17.573 7.808 -16.590 1.00 90.38 94 ARG A CA 1
ATOM 745 C C . ARG A 1 94 ? 16.895 7.332 -17.876 1.00 90.38 94 ARG A C 1
ATOM 747 O O . ARG A 1 94 ? 16.638 8.147 -18.759 1.00 90.38 94 ARG A O 1
ATOM 754 N N . MET A 1 95 ? 16.578 6.042 -17.979 1.00 88.62 95 MET A N 1
ATOM 755 C CA . MET A 1 95 ? 15.774 5.477 -19.071 1.00 88.62 95 MET A CA 1
ATOM 756 C C . MET A 1 95 ? 14.265 5.730 -18.903 1.00 88.62 95 MET A C 1
ATOM 758 O O . MET A 1 95 ? 13.481 5.347 -19.768 1.00 88.62 95 MET A O 1
ATOM 762 N N . GLY A 1 96 ? 13.851 6.399 -17.823 1.00 90.81 96 GLY A N 1
ATOM 763 C CA . GLY A 1 96 ? 12.468 6.796 -17.573 1.00 90.81 96 GLY A CA 1
ATOM 764 C C . GLY A 1 96 ? 11.648 5.786 -16.774 1.00 90.81 96 GLY A C 1
ATOM 765 O O . GLY A 1 96 ? 10.438 5.973 -16.647 1.00 90.81 96 GLY A O 1
ATOM 766 N N . TYR A 1 97 ? 12.271 4.739 -16.228 1.00 93.31 97 TYR A N 1
ATOM 767 C CA . TYR A 1 97 ? 11.593 3.820 -15.318 1.00 93.31 97 TYR A CA 1
ATOM 768 C C . TYR A 1 97 ? 11.340 4.477 -13.960 1.00 93.31 97 TYR A C 1
ATOM 770 O O . TYR A 1 97 ? 12.144 5.262 -13.459 1.00 93.31 97 TYR A O 1
ATOM 778 N N . VAL A 1 98 ? 10.225 4.097 -13.346 1.00 95.12 98 VAL A N 1
ATOM 779 C CA . VAL A 1 98 ? 9.881 4.402 -11.955 1.00 95.12 98 VAL A CA 1
ATOM 780 C C . VAL A 1 98 ? 9.628 3.104 -11.200 1.00 95.12 98 VAL A C 1
ATOM 782 O O . VAL A 1 98 ? 9.376 2.060 -11.809 1.00 95.12 98 VAL A O 1
ATOM 785 N N . GLU A 1 99 ? 9.698 3.163 -9.875 1.00 95.12 99 GLU A N 1
ATOM 786 C CA . GLU A 1 99 ? 9.396 2.024 -9.016 1.00 95.12 99 GLU A CA 1
ATOM 787 C C . GLU A 1 99 ? 7.954 2.111 -8.505 1.00 95.12 99 GLU A C 1
ATOM 789 O O . GLU A 1 99 ? 7.512 3.141 -7.989 1.00 95.12 99 GLU A O 1
ATOM 794 N N . TYR A 1 100 ? 7.213 1.016 -8.660 1.00 95.31 100 TYR A N 1
ATOM 795 C CA . TYR A 1 100 ? 5.865 0.850 -8.134 1.00 95.31 100 TYR A CA 1
ATOM 796 C C . TYR A 1 100 ? 5.889 -0.154 -6.991 1.00 95.31 100 TYR A C 1
ATOM 798 O O . TYR A 1 100 ? 6.142 -1.336 -7.218 1.00 95.31 100 TYR A O 1
ATOM 806 N N . SER A 1 101 ? 5.585 0.294 -5.775 1.00 95.00 101 SER A N 1
ATOM 807 C CA . SER A 1 101 ? 5.599 -0.536 -4.570 1.00 95.00 101 SER A CA 1
ATOM 808 C C . SER A 1 101 ? 4.191 -0.787 -4.019 1.00 95.00 101 SER A C 1
ATOM 810 O O . SER A 1 101 ? 3.292 0.054 -4.093 1.00 95.00 101 SER A O 1
ATOM 812 N N . TYR A 1 102 ? 3.973 -1.983 -3.475 1.00 95.44 102 TYR A N 1
ATOM 813 C CA . TYR A 1 102 ? 2.752 -2.395 -2.787 1.00 95.44 102 TYR A CA 1
ATOM 814 C C . TYR A 1 102 ? 3.116 -3.202 -1.540 1.00 95.44 102 TYR A C 1
ATOM 816 O O . TYR A 1 102 ? 3.300 -4.417 -1.597 1.00 95.44 102 TYR A O 1
ATOM 824 N N . GLY A 1 103 ? 3.232 -2.525 -0.397 1.00 91.19 103 GLY A N 1
ATOM 825 C CA . GLY A 1 103 ? 3.832 -3.141 0.786 1.00 91.19 103 GLY A CA 1
ATOM 826 C C . GLY A 1 103 ? 5.287 -3.507 0.491 1.00 91.19 103 GLY A C 1
ATOM 827 O O . GLY A 1 103 ? 6.049 -2.644 0.069 1.00 91.19 103 GLY A O 1
ATOM 828 N N . ASP A 1 104 ? 5.639 -4.782 0.655 1.00 90.69 104 ASP A N 1
ATOM 829 C CA . ASP A 1 104 ? 7.018 -5.271 0.499 1.00 90.69 104 ASP A CA 1
ATOM 830 C C . ASP A 1 104 ? 7.366 -5.734 -0.927 1.00 90.69 104 ASP A C 1
ATOM 832 O O . ASP A 1 104 ? 8.496 -6.145 -1.186 1.00 90.69 104 ASP A O 1
ATOM 836 N N . VAL A 1 105 ? 6.405 -5.719 -1.855 1.00 94.25 105 VAL A N 1
ATOM 837 C CA . VAL A 1 105 ? 6.648 -6.082 -3.259 1.00 94.25 105 VAL A CA 1
ATOM 838 C C . VAL A 1 105 ? 6.731 -4.833 -4.121 1.00 94.25 105 VAL A C 1
ATOM 840 O O . VAL A 1 105 ? 5.939 -3.906 -3.952 1.00 94.25 105 VAL A O 1
ATOM 843 N N . ALA A 1 106 ? 7.663 -4.823 -5.069 1.00 95.44 106 ALA A N 1
ATOM 844 C CA . ALA A 1 106 ? 7.831 -3.731 -6.013 1.00 95.44 106 ALA A CA 1
ATOM 845 C C . ALA A 1 106 ? 8.164 -4.248 -7.415 1.00 95.44 106 ALA A C 1
ATOM 847 O O . ALA A 1 106 ? 8.645 -5.371 -7.575 1.00 95.44 106 ALA A O 1
ATOM 848 N N . PHE A 1 107 ? 7.895 -3.427 -8.424 1.00 96.00 107 PHE A N 1
ATOM 849 C CA . PHE A 1 107 ? 8.334 -3.650 -9.798 1.00 96.00 107 PHE A CA 1
ATOM 850 C C . PHE A 1 107 ? 8.667 -2.317 -10.468 1.00 96.00 107 PHE A C 1
ATOM 852 O O . PHE A 1 107 ? 8.125 -1.271 -10.104 1.00 96.00 107 PHE A O 1
ATOM 859 N N . ARG A 1 108 ? 9.542 -2.355 -11.470 1.00 95.62 108 ARG A N 1
ATOM 860 C CA . ARG A 1 108 ? 9.927 -1.195 -12.271 1.00 95.62 108 ARG A CA 1
ATOM 861 C C . ARG A 1 108 ? 9.123 -1.169 -13.560 1.00 95.62 108 ARG A C 1
ATOM 863 O O . ARG A 1 108 ? 9.007 -2.176 -14.260 1.00 95.62 108 ARG A O 1
ATOM 870 N N . GLY A 1 109 ? 8.591 -0.004 -13.900 1.00 94.31 109 GLY A N 1
ATOM 871 C CA . GLY A 1 109 ? 7.863 0.193 -15.149 1.00 94.31 109 GLY A CA 1
ATOM 872 C C . GLY A 1 109 ? 7.850 1.647 -15.587 1.00 94.31 109 GLY A C 1
ATOM 873 O O . GLY A 1 109 ? 8.294 2.540 -14.867 1.00 94.31 109 GLY A O 1
ATOM 874 N N . LEU A 1 110 ? 7.342 1.880 -16.788 1.00 92.69 110 LEU A N 1
ATOM 875 C CA . LEU A 1 110 ? 7.206 3.213 -17.350 1.00 92.69 110 LEU A CA 1
ATOM 876 C C . LEU A 1 110 ? 5.970 3.932 -16.775 1.00 92.69 110 LEU A C 1
ATOM 878 O O . LEU A 1 110 ? 4.913 3.308 -16.631 1.00 92.69 110 LEU A O 1
ATOM 882 N N . PRO A 1 111 ? 6.042 5.261 -16.541 1.00 90.56 111 PRO A N 1
ATOM 883 C CA . PRO A 1 111 ? 4.954 6.070 -15.986 1.00 90.56 111 PRO A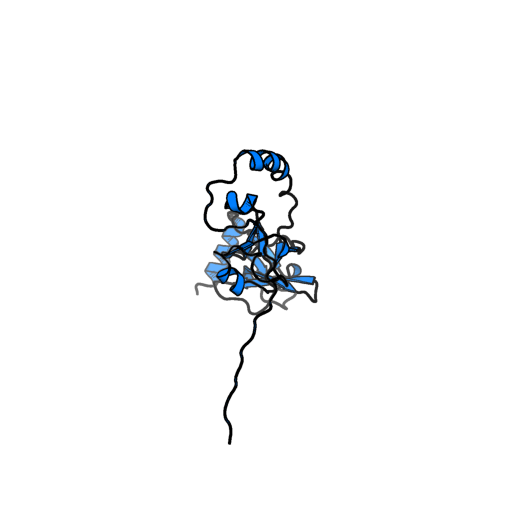 CA 1
ATOM 884 C C . PRO A 1 111 ? 3.600 5.960 -16.694 1.00 90.56 111 PRO A C 1
ATOM 886 O O . PRO A 1 111 ? 2.585 6.261 -16.076 1.00 90.56 111 PRO A O 1
ATOM 889 N N . THR A 1 112 ? 3.557 5.532 -17.957 1.00 88.62 112 THR A N 1
ATOM 890 C CA . THR A 1 112 ? 2.319 5.346 -18.736 1.00 88.62 112 THR A CA 1
ATOM 891 C C . THR A 1 112 ? 1.366 4.320 -18.121 1.00 88.62 112 THR A C 1
ATOM 893 O O . THR A 1 112 ? 0.161 4.413 -18.327 1.00 88.62 112 THR A O 1
ATOM 896 N N . LEU A 1 113 ? 1.874 3.382 -17.314 1.00 88.56 113 LEU A N 1
ATOM 897 C CA . LEU A 1 113 ? 1.045 2.416 -16.582 1.00 88.56 113 LEU A CA 1
ATOM 898 C C . LEU A 1 113 ? 0.180 3.080 -15.497 1.00 88.56 113 LEU A C 1
ATOM 900 O O . LEU A 1 113 ? -0.774 2.474 -15.010 1.00 88.56 113 LEU A O 1
ATOM 904 N N . TRP A 1 114 ? 0.545 4.293 -15.071 1.00 91.94 114 TRP A N 1
ATOM 905 C CA . TRP A 1 114 ? 0.073 4.921 -13.845 1.00 91.94 114 TRP A CA 1
ATOM 906 C C . TRP A 1 114 ? -1.240 5.678 -14.013 1.00 91.94 114 TRP A C 1
ATOM 908 O O . TRP A 1 114 ? -1.331 6.654 -14.758 1.00 91.94 114 TRP A O 1
ATOM 918 N N . HIS A 1 115 ? -2.215 5.327 -13.182 1.00 92.31 115 HIS A N 1
ATOM 919 C CA . HIS A 1 115 ? -3.411 6.126 -12.966 1.00 92.31 115 HIS A CA 1
ATOM 920 C C . HIS A 1 115 ? -3.398 6.700 -11.557 1.00 92.31 115 HIS A C 1
ATOM 922 O O . HIS A 1 115 ? -3.504 5.969 -10.572 1.00 92.31 115 HIS A O 1
ATOM 928 N N . GLU A 1 116 ? -3.265 8.020 -11.477 1.00 92.44 116 GLU A N 1
ATOM 929 C CA . GLU A 1 116 ? -3.223 8.755 -10.218 1.00 92.44 116 GLU A CA 1
ATOM 930 C C . GLU A 1 116 ? -4.517 8.600 -9.411 1.00 92.44 116 GLU A C 1
ATOM 932 O O . GLU A 1 116 ? -5.627 8.644 -9.945 1.00 92.44 116 GLU A O 1
ATOM 937 N N . VAL A 1 117 ? -4.346 8.469 -8.096 1.00 92.44 117 VAL A N 1
ATOM 938 C CA . VAL A 1 117 ? -5.412 8.506 -7.101 1.00 92.44 117 VAL A CA 1
ATOM 939 C C . VAL A 1 117 ? -5.018 9.492 -6.006 1.00 92.44 117 VAL A C 1
ATOM 941 O O . VAL A 1 117 ? -3.890 9.479 -5.513 1.00 92.44 117 VAL A O 1
ATOM 944 N N . ALA A 1 118 ? -5.962 10.345 -5.605 1.00 90.62 118 ALA A N 1
ATOM 945 C CA . ALA A 1 118 ? -5.739 11.298 -4.527 1.00 90.62 118 ALA A CA 1
ATOM 946 C C . ALA A 1 118 ? -5.378 10.566 -3.226 1.00 90.62 118 ALA A C 1
ATOM 948 O O . ALA A 1 118 ? -6.077 9.650 -2.792 1.00 90.62 118 ALA A O 1
ATOM 949 N N . SER A 1 119 ? -4.279 10.981 -2.597 1.00 89.12 119 SER A N 1
ATOM 950 C CA . SER A 1 119 ? -3.847 10.388 -1.336 1.00 89.12 119 SER A CA 1
ATOM 951 C C . SER A 1 119 ? -4.782 10.787 -0.195 1.00 89.12 119 SER A C 1
ATOM 953 O O . SER A 1 119 ? -5.071 11.966 0.003 1.00 89.12 119 SER A O 1
ATOM 955 N N . GLU A 1 120 ? -5.187 9.809 0.613 1.00 92.00 120 GLU A N 1
ATOM 956 C CA . GLU A 1 120 ? -5.922 10.038 1.865 1.00 92.00 120 GLU A CA 1
ATOM 957 C C . GLU A 1 120 ? -4.980 10.123 3.084 1.00 92.00 120 GLU A C 1
ATOM 959 O O . GLU A 1 120 ? -5.430 10.207 4.227 1.00 92.00 120 GLU A O 1
ATOM 964 N N . GLY A 1 121 ? -3.659 10.097 2.857 1.00 92.12 1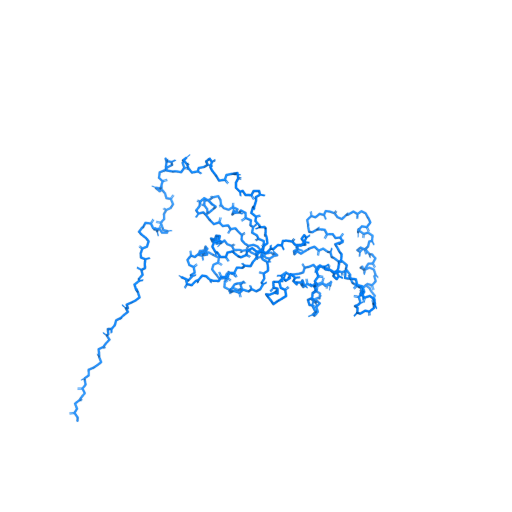21 GLY A N 1
ATOM 965 C CA . GLY A 1 121 ? -2.654 10.218 3.911 1.00 92.12 121 GLY A CA 1
ATOM 966 C C . GLY A 1 121 ? -2.464 8.959 4.758 1.00 92.12 121 GLY A C 1
ATOM 967 O O . GLY A 1 121 ? -1.970 9.073 5.879 1.00 92.12 121 GLY A O 1
ATOM 968 N N . TYR A 1 122 ? -2.817 7.777 4.247 1.00 94.75 122 TYR A N 1
ATOM 969 C CA . TYR A 1 122 ? -2.577 6.465 4.864 1.00 94.75 122 TYR A CA 1
ATOM 970 C C . TYR A 1 122 ? -1.683 5.606 3.973 1.00 94.75 122 TYR A C 1
ATOM 972 O O . TYR A 1 122 ? -1.789 5.687 2.753 1.00 94.75 122 TYR A O 1
ATOM 980 N N . GLU A 1 123 ? -0.849 4.775 4.592 1.00 94.81 123 GLU A N 1
ATOM 981 C CA . GLU A 1 123 ? 0.082 3.870 3.915 1.00 94.81 123 GLU A CA 1
ATOM 982 C C . GLU A 1 123 ? -0.123 2.421 4.372 1.00 94.81 123 GLU A C 1
ATOM 984 O O . GLU A 1 123 ? -0.618 2.157 5.472 1.00 94.81 123 GLU A O 1
ATOM 989 N N . ILE A 1 124 ? 0.299 1.465 3.540 1.00 95.62 124 ILE A N 1
ATOM 990 C CA . ILE A 1 124 ? 0.410 0.062 3.954 1.00 95.62 124 ILE A CA 1
ATOM 991 C C . ILE A 1 124 ? 1.419 -0.035 5.110 1.00 95.62 124 ILE A C 1
ATOM 993 O O . ILE A 1 124 ? 2.495 0.555 5.066 1.00 95.62 124 ILE A O 1
ATOM 997 N N . GLY A 1 125 ? 1.036 -0.766 6.155 1.00 95.25 125 GLY A N 1
ATOM 998 C CA . GLY A 1 125 ? 1.769 -0.924 7.407 1.00 95.25 125 GLY A CA 1
ATOM 999 C C . GLY A 1 125 ? 1.520 0.167 8.451 1.00 95.25 125 GLY A C 1
ATOM 1000 O O . GLY A 1 125 ? 2.035 0.056 9.561 1.00 95.25 125 GLY A O 1
ATOM 1001 N N . ASP A 1 126 ? 0.717 1.196 8.155 1.00 95.56 126 ASP A N 1
ATOM 1002 C CA . ASP A 1 126 ? 0.230 2.105 9.196 1.00 95.56 126 ASP A CA 1
ATOM 1003 C C . ASP A 1 126 ? -0.649 1.345 10.198 1.00 95.56 126 ASP A C 1
ATOM 1005 O O . ASP A 1 126 ? -1.543 0.587 9.813 1.00 95.56 126 ASP A O 1
ATOM 1009 N N . THR A 1 127 ? -0.466 1.618 11.489 1.00 95.62 127 THR A N 1
ATOM 1010 C CA . THR A 1 127 ? -1.364 1.121 12.535 1.00 95.62 127 THR A CA 1
ATOM 1011 C C . THR A 1 127 ? -2.525 2.090 12.711 1.00 95.62 127 THR A C 1
ATOM 1013 O O . THR A 1 127 ? -2.331 3.292 12.939 1.00 95.62 127 THR A O 1
ATOM 1016 N N . VAL A 1 128 ? -3.748 1.571 12.686 1.00 96.31 128 VAL A N 1
ATOM 1017 C CA . VAL A 1 128 ? -4.985 2.341 12.826 1.00 96.31 128 VAL A CA 1
ATOM 1018 C C . VAL A 1 128 ? -5.904 1.746 13.887 1.00 96.31 128 VAL A C 1
ATOM 1020 O O . VAL A 1 128 ? -5.880 0.551 14.177 1.00 96.31 128 VAL A O 1
ATOM 1023 N N . GLU A 1 129 ? -6.757 2.589 14.457 1.00 95.50 129 GLU A N 1
ATOM 1024 C CA . GLU A 1 129 ? -7.861 2.160 15.311 1.00 95.50 129 GLU A CA 1
ATOM 1025 C C . GLU A 1 129 ? -9.171 2.266 14.537 1.00 95.50 129 GLU A C 1
ATOM 1027 O O . GLU A 1 129 ? -9.600 3.363 14.162 1.00 95.50 129 GLU A O 1
ATOM 1032 N N . LEU A 1 130 ? -9.822 1.123 14.332 1.00 95.50 130 LEU A N 1
ATOM 1033 C CA . LEU A 1 130 ? -11.164 1.047 13.777 1.00 95.50 130 LEU A CA 1
ATOM 1034 C C . LEU A 1 130 ? -12.171 1.574 14.803 1.00 95.50 130 LEU A C 1
ATOM 1036 O O . LEU A 1 130 ? -12.255 1.079 15.929 1.00 95.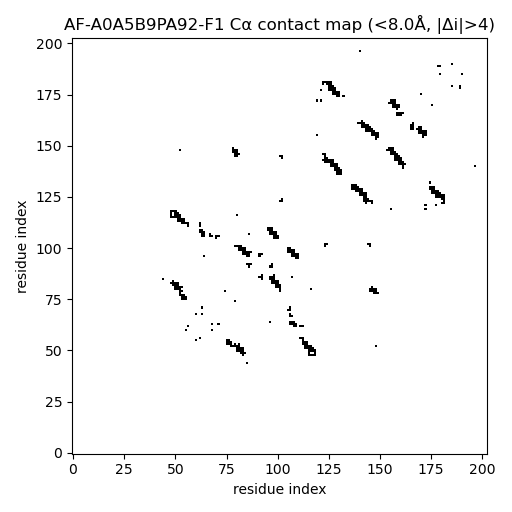50 130 LEU A O 1
ATOM 1040 N N . LYS A 1 131 ? -12.953 2.583 14.417 1.00 95.00 131 LYS A N 1
ATOM 1041 C CA . LYS A 1 131 ? -13.968 3.196 15.284 1.00 95.00 131 LYS A CA 1
ATOM 1042 C C . LYS A 1 131 ? -15.169 2.259 15.411 1.00 95.00 131 LYS A C 1
ATOM 1044 O O . LYS A 1 131 ? -15.529 1.566 14.465 1.00 95.00 131 LYS A O 1
ATOM 1049 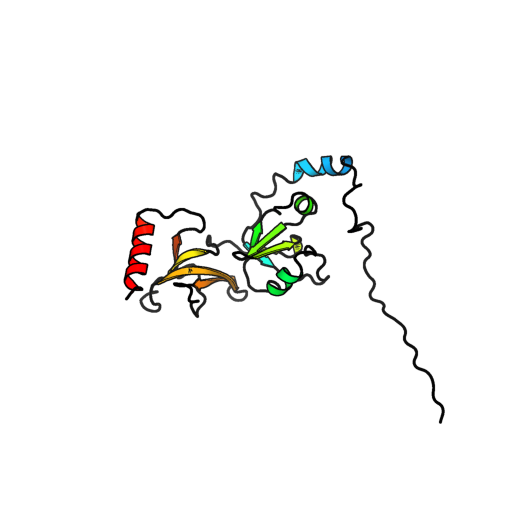N N . SER A 1 132 ? -15.872 2.318 16.545 1.00 91.56 132 SER A N 1
ATOM 1050 C CA . SER A 1 132 ? -17.089 1.513 16.755 1.00 91.56 132 SER A CA 1
ATOM 1051 C C . SER A 1 132 ? -18.239 1.872 15.811 1.00 91.56 132 SER A C 1
ATOM 1053 O O . SER A 1 132 ? -19.171 1.087 15.656 1.00 91.56 132 SER A O 1
ATOM 1055 N N . GLY A 1 133 ? -18.236 3.083 15.241 1.00 88.25 133 GLY A N 1
ATOM 1056 C CA . GLY A 1 133 ? -19.325 3.572 14.396 1.00 88.25 133 GLY A CA 1
ATOM 1057 C C . GLY A 1 133 ? -20.690 3.488 15.087 1.00 88.25 133 GLY A C 1
ATOM 1058 O O . GLY A 1 133 ? -21.632 2.967 14.497 1.00 88.25 133 GLY A O 1
ATOM 1059 N N . TYR A 1 134 ? -20.785 3.943 16.343 1.00 89.50 134 TYR A N 1
ATOM 1060 C CA . TYR A 1 134 ? -21.994 3.838 17.179 1.00 89.50 134 TYR A CA 1
ATOM 1061 C C . TYR A 1 134 ? -22.438 2.389 17.454 1.00 89.50 134 TYR A C 1
ATOM 1063 O O . TYR A 1 134 ? -23.626 2.087 17.491 1.00 89.50 134 TYR A O 1
ATOM 1071 N N . GLY A 1 135 ? -21.475 1.481 17.638 1.00 87.94 135 GLY A N 1
ATOM 1072 C CA . GLY A 1 135 ? -21.726 0.074 17.973 1.00 87.94 135 GLY A CA 1
ATOM 1073 C C . GLY A 1 135 ? -21.931 -0.848 16.768 1.00 87.94 135 GLY A C 1
ATOM 1074 O O . GLY A 1 135 ? -22.140 -2.041 16.957 1.00 87.94 135 GLY A O 1
ATOM 1075 N N . LYS A 1 136 ? -21.835 -0.327 15.538 1.00 88.06 136 LYS A N 1
ATOM 1076 C CA . LYS A 1 136 ? -21.905 -1.128 14.302 1.00 88.06 136 LYS A CA 1
ATOM 1077 C C . LYS A 1 136 ? -20.676 -2.009 14.093 1.00 88.06 136 LYS A C 1
ATOM 1079 O O . LYS A 1 136 ? -20.767 -3.052 13.455 1.00 88.06 136 LYS A O 1
ATOM 1084 N N . LEU A 1 137 ? -19.528 -1.566 14.595 1.00 88.75 137 LEU A N 1
ATOM 1085 C CA . LEU A 1 137 ? -18.246 -2.243 14.473 1.00 88.75 137 LEU A CA 1
ATOM 1086 C C . LEU A 1 137 ? -17.665 -2.488 15.861 1.00 88.75 137 LEU A C 1
ATOM 1088 O O . LEU A 1 137 ? -17.834 -1.683 16.781 1.00 88.75 137 LEU A O 1
ATOM 1092 N N . ARG A 1 138 ? -16.932 -3.592 16.001 1.00 88.38 138 ARG A N 1
ATOM 1093 C CA . ARG A 1 138 ? -16.093 -3.827 17.173 1.00 88.38 138 ARG A CA 1
ATOM 1094 C C . ARG A 1 138 ? -14.812 -3.000 17.019 1.00 88.38 138 ARG A C 1
ATOM 1096 O O . ARG A 1 138 ? -14.097 -3.223 16.043 1.00 88.38 138 ARG A O 1
ATOM 1103 N N . PRO A 1 139 ? -14.496 -2.082 17.951 1.00 92.12 139 PRO A N 1
ATOM 1104 C CA . PRO A 1 139 ? -13.232 -1.363 17.912 1.00 92.12 139 PRO A CA 1
ATOM 1105 C C . PRO A 1 139 ? -12.054 -2.317 17.994 1.00 92.12 139 PRO A C 1
ATOM 1107 O O . PRO A 1 139 ? -12.042 -3.225 18.830 1.00 92.12 139 PRO A O 1
ATOM 1110 N N . ILE A 1 140 ? -11.074 -2.095 17.130 1.00 93.56 140 ILE A N 1
ATOM 1111 C CA . ILE A 1 140 ? -9.827 -2.849 17.102 1.00 93.56 140 ILE A CA 1
ATOM 1112 C C . ILE A 1 140 ? -8.677 -1.921 16.736 1.00 93.56 140 ILE A C 1
ATOM 1114 O O . ILE A 1 140 ? -8.864 -0.980 15.967 1.00 93.56 140 ILE A O 1
ATOM 1118 N N . ILE A 1 141 ? -7.489 -2.229 17.247 1.00 94.56 141 ILE A N 1
ATOM 1119 C CA . ILE A 1 141 ? -6.232 -1.740 16.685 1.00 94.56 141 ILE A CA 1
ATOM 1120 C C . ILE A 1 141 ? -5.731 -2.793 15.694 1.00 94.56 141 ILE A C 1
ATOM 1122 O O . ILE A 1 141 ? -5.746 -3.988 16.002 1.00 94.56 141 ILE A O 1
ATOM 1126 N N . ALA A 1 142 ? -5.372 -2.357 14.491 1.00 95.94 142 ALA A N 1
ATOM 1127 C CA . ALA A 1 142 ? -4.950 -3.217 13.393 1.00 95.94 142 ALA A CA 1
ATOM 1128 C C . ALA A 1 142 ? -4.016 -2.455 12.446 1.00 95.94 142 ALA A C 1
ATOM 1130 O O . ALA A 1 142 ? -4.055 -1.225 12.397 1.00 95.94 142 ALA A O 1
ATOM 1131 N N . ASP A 1 143 ? -3.224 -3.183 11.668 1.00 96.62 143 ASP A N 1
ATOM 1132 C CA . ASP A 1 143 ? -2.344 -2.599 10.657 1.00 96.62 143 ASP A CA 1
ATOM 1133 C C . ASP A 1 143 ? -3.023 -2.615 9.285 1.00 96.62 143 ASP A C 1
ATOM 1135 O O . ASP A 1 143 ? -3.790 -3.530 8.962 1.00 96.62 143 ASP A O 1
ATOM 1139 N N . ILE A 1 144 ? -2.751 -1.606 8.461 1.00 97.62 144 ILE A N 1
ATOM 1140 C CA . ILE A 1 144 ? -3.199 -1.578 7.069 1.00 97.62 144 ILE A CA 1
ATOM 1141 C C . ILE A 1 144 ? -2.380 -2.602 6.282 1.00 97.62 144 ILE A C 1
ATOM 1143 O O . ILE A 1 144 ? -1.194 -2.411 6.052 1.00 97.62 144 ILE A O 1
ATOM 1147 N N . ALA A 1 145 ? -3.013 -3.676 5.821 1.00 97.12 145 ALA A N 1
ATOM 1148 C CA . ALA A 1 145 ? -2.347 -4.721 5.037 1.00 97.12 145 ALA A CA 1
ATOM 1149 C C . ALA A 1 145 ? -2.473 -4.516 3.520 1.00 97.12 145 ALA A C 1
ATOM 1151 O O . ALA A 1 145 ? -1.857 -5.231 2.737 1.00 97.12 145 ALA A O 1
ATOM 1152 N N . GLY A 1 146 ? -3.302 -3.571 3.081 1.00 96.94 146 GLY A N 1
ATOM 1153 C CA . GLY A 1 146 ? -3.434 -3.277 1.663 1.00 96.94 146 GLY A CA 1
ATOM 1154 C C . GLY A 1 146 ? -4.426 -2.165 1.371 1.00 96.94 146 GLY A C 1
ATOM 1155 O O . GLY A 1 146 ? -5.380 -1.963 2.120 1.00 96.94 146 GLY A O 1
ATOM 1156 N N . MET A 1 147 ? -4.217 -1.494 0.243 1.00 97.75 147 MET A N 1
ATOM 1157 C CA . MET A 1 147 ? -5.027 -0.374 -0.238 1.00 97.75 147 MET A CA 1
ATOM 1158 C C . MET A 1 147 ? -5.595 -0.692 -1.621 1.00 97.75 147 MET A C 1
ATOM 1160 O O . MET A 1 147 ? -4.901 -1.279 -2.455 1.00 97.75 147 MET A O 1
ATOM 1164 N N . PHE A 1 148 ? -6.860 -0.350 -1.855 1.00 97.25 148 PHE A N 1
ATOM 1165 C CA . PHE A 1 148 ? -7.604 -0.750 -3.046 1.00 97.25 148 PHE A CA 1
ATOM 1166 C C . PHE A 1 148 ? -8.471 0.394 -3.562 1.00 97.25 148 PHE A C 1
ATOM 1168 O O . PHE A 1 148 ? -9.174 1.038 -2.796 1.00 97.25 148 PHE A O 1
ATOM 1175 N N . TRP A 1 149 ? -8.463 0.624 -4.869 1.00 96.56 149 TRP A N 1
ATOM 1176 C CA . TRP A 1 149 ? -9.327 1.585 -5.528 1.00 96.56 149 TRP A CA 1
ATOM 1177 C C . TRP A 1 149 ? -10.711 0.997 -5.786 1.00 96.56 149 TRP A C 1
ATOM 1179 O O . TRP A 1 149 ? -10.868 0.045 -6.566 1.00 96.56 149 TRP A O 1
ATOM 1189 N N . ASN A 1 150 ? -11.739 1.596 -5.192 1.00 95.12 150 ASN A N 1
ATOM 1190 C CA . ASN A 1 150 ? -13.115 1.334 -5.579 1.00 95.12 150 ASN A CA 1
ATOM 1191 C C . ASN A 1 150 ? -13.508 2.292 -6.711 1.00 95.12 150 ASN A C 1
ATOM 1193 O O . ASN A 1 150 ? -13.837 3.450 -6.483 1.00 95.12 150 ASN A O 1
ATOM 1197 N N . ARG A 1 151 ? -13.508 1.793 -7.953 1.00 91.06 151 ARG A N 1
ATOM 1198 C CA . ARG A 1 151 ? -13.856 2.596 -9.140 1.00 91.06 151 ARG A CA 1
ATOM 1199 C C . ARG A 1 151 ? -15.294 3.115 -9.148 1.00 91.06 151 ARG A C 1
ATOM 1201 O O . ARG A 1 151 ? -15.551 4.117 -9.801 1.00 91.06 151 ARG A O 1
ATOM 1208 N N . HIS A 1 152 ? -16.228 2.425 -8.498 1.00 93.56 152 HIS A N 1
ATOM 1209 C CA . HIS A 1 152 ? -17.631 2.838 -8.502 1.00 93.56 152 HIS A CA 1
ATOM 1210 C C . HIS A 1 152 ? -17.842 4.026 -7.561 1.00 93.56 152 HIS A C 1
ATOM 1212 O O . HIS A 1 152 ? -18.476 5.008 -7.929 1.00 93.56 152 HIS A O 1
ATOM 1218 N N . GLU A 1 153 ? -17.275 3.941 -6.360 1.00 94.50 153 GLU A N 1
ATOM 1219 C CA . GLU A 1 153 ? -17.420 4.974 -5.332 1.00 94.50 153 GLU A CA 1
ATOM 1220 C C . GLU A 1 153 ? -16.336 6.058 -5.401 1.00 94.50 153 GLU A C 1
ATOM 1222 O O . GLU A 1 153 ? -16.495 7.102 -4.781 1.00 94.50 153 GLU A O 1
ATOM 1227 N N . GLN A 1 154 ? -15.270 5.837 -6.180 1.00 93.69 154 GLN A N 1
ATOM 1228 C CA . GLN A 1 154 ? -14.110 6.728 -6.303 1.00 93.69 154 GLN A CA 1
ATOM 1229 C C . GLN A 1 154 ? -13.443 7.002 -4.941 1.00 93.69 154 GLN A C 1
ATOM 1231 O O . GLN A 1 154 ? -13.116 8.140 -4.610 1.00 93.69 154 GLN A O 1
ATOM 1236 N N . VAL A 1 15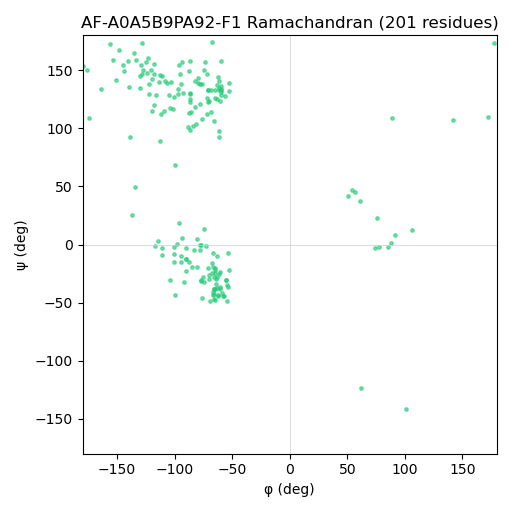5 ? -13.248 5.943 -4.147 1.00 95.44 155 VAL A N 1
ATOM 1237 C CA . VAL A 1 155 ? -12.631 5.996 -2.808 1.00 95.44 155 VAL A CA 1
ATOM 1238 C C . VAL A 1 155 ? -11.582 4.903 -2.622 1.00 95.44 155 VAL A C 1
ATOM 1240 O O . VAL A 1 155 ? -11.616 3.870 -3.307 1.00 95.44 155 VAL A O 1
ATOM 1243 N N . ILE A 1 156 ? -10.666 5.109 -1.668 1.00 97.06 156 ILE A N 1
ATOM 1244 C CA . ILE A 1 156 ? -9.721 4.073 -1.246 1.00 97.06 156 ILE A CA 1
ATOM 1245 C C . ILE A 1 156 ? -10.357 3.194 -0.162 1.00 97.06 156 ILE A C 1
ATOM 1247 O O . ILE A 1 156 ? -10.876 3.651 0.856 1.00 97.06 156 ILE A O 1
ATOM 1251 N N . GLU A 1 157 ? -10.268 1.890 -0.382 1.00 97.94 157 GLU A N 1
ATOM 1252 C CA . GLU A 1 157 ? -10.643 0.840 0.549 1.00 97.94 157 GLU A CA 1
ATOM 1253 C C . GLU A 1 157 ? -9.401 0.164 1.138 1.00 97.94 157 GLU A C 1
ATOM 1255 O O . GLU A 1 157 ? -8.440 -0.162 0.439 1.00 97.94 157 GLU A O 1
ATOM 1260 N N . TYR A 1 158 ? -9.446 -0.116 2.434 1.00 98.19 158 TYR A N 1
ATOM 1261 C CA . TYR A 1 158 ? -8.315 -0.604 3.212 1.00 98.19 158 TYR A CA 1
ATOM 1262 C C . TYR A 1 158 ? -8.586 -2.017 3.741 1.00 98.19 158 TYR A C 1
ATOM 1264 O O . TYR A 1 158 ? -9.626 -2.274 4.352 1.00 98.19 158 TYR A O 1
ATOM 1272 N N . ALA A 1 159 ? -7.652 -2.949 3.514 1.00 98.06 159 ALA A N 1
ATOM 1273 C CA . ALA A 1 159 ? -7.564 -4.186 4.302 1.00 98.06 159 ALA A CA 1
ATOM 1274 C C . ALA A 1 159 ? -6.910 -3.885 5.635 1.00 98.06 159 ALA A C 1
ATOM 1276 O O . ALA A 1 159 ? -5.863 -3.240 5.664 1.00 98.06 159 ALA A O 1
ATOM 1277 N N . LEU A 1 160 ? -7.448 -4.478 6.694 1.00 97.19 160 LEU A N 1
ATOM 1278 C CA . LEU A 1 160 ? -6.810 -4.475 8.000 1.00 97.19 160 LEU A CA 1
ATOM 1279 C C . LEU A 1 160 ? -6.368 -5.888 8.381 1.00 97.19 160 LEU A C 1
ATOM 1281 O O . LEU A 1 160 ? -7.058 -6.863 8.074 1.00 97.19 160 LEU A O 1
ATOM 1285 N N . ILE A 1 161 ? -5.251 -5.991 9.091 1.00 96.81 161 ILE A N 1
ATOM 1286 C CA . ILE A 1 161 ? -4.768 -7.222 9.717 1.00 96.81 161 ILE A CA 1
ATOM 1287 C C . ILE A 1 161 ? -4.609 -6.984 11.218 1.00 96.81 161 ILE A C 1
ATOM 1289 O O . ILE A 1 161 ? -4.014 -5.997 11.645 1.00 96.81 161 ILE A O 1
ATOM 1293 N N . LYS A 1 162 ? -5.174 -7.872 12.040 1.00 93.94 162 LYS A N 1
ATOM 1294 C CA . LYS A 1 162 ? -5.042 -7.817 13.501 1.00 93.94 162 LYS A CA 1
ATOM 1295 C C . LYS A 1 162 ? -4.334 -9.071 13.978 1.00 93.94 162 LYS A C 1
ATOM 1297 O O . LYS A 1 162 ? -4.856 -10.162 13.774 1.00 93.94 162 LYS A O 1
ATOM 1302 N N . ASN A 1 163 ? -3.185 -8.922 14.636 1.00 90.62 163 ASN A N 1
ATOM 1303 C CA . ASN A 1 163 ? -2.401 -10.045 15.167 1.00 90.62 163 ASN A CA 1
ATOM 1304 C C . ASN A 1 163 ? -2.150 -11.139 14.106 1.00 90.62 163 ASN A C 1
ATOM 1306 O O . ASN A 1 163 ? -2.319 -12.325 14.375 1.00 90.62 163 ASN A O 1
ATOM 1310 N N . GLY A 1 164 ? -1.840 -10.740 12.868 1.00 90.81 164 GLY A N 1
ATOM 1311 C CA . GLY A 1 164 ? -1.644 -11.668 11.746 1.00 90.81 164 GLY A CA 1
ATOM 1312 C C . GLY A 1 164 ? -2.928 -12.234 11.120 1.00 90.81 164 GLY A C 1
ATOM 1313 O O . GLY A 1 164 ? -2.845 -12.960 10.136 1.00 90.81 164 GLY A O 1
ATOM 1314 N N . VAL A 1 165 ? -4.114 -11.893 11.634 1.00 94.69 165 VAL A N 1
ATOM 1315 C CA . VAL A 1 165 ? -5.405 -12.358 11.105 1.00 94.69 165 VAL A CA 1
ATOM 1316 C C . VAL A 1 165 ? -6.063 -11.267 10.248 1.00 94.69 165 VAL A C 1
ATOM 1318 O O . VAL A 1 165 ? -6.416 -10.200 10.778 1.00 94.69 165 VAL A O 1
ATOM 1321 N N . PRO A 1 166 ? -6.260 -11.501 8.935 1.00 96.38 166 PRO A N 1
ATOM 1322 C CA . PRO A 1 166 ? -6.959 -10.564 8.064 1.00 96.38 166 PRO A CA 1
ATOM 1323 C C . PRO A 1 166 ? -8.389 -10.317 8.540 1.00 96.38 166 PRO A C 1
ATOM 1325 O O . PRO A 1 166 ? -9.117 -11.245 8.895 1.00 96.38 166 PRO A O 1
ATOM 1328 N N . GLN A 1 167 ? -8.804 -9.056 8.532 1.00 95.69 167 GLN A N 1
ATOM 1329 C CA . GLN A 1 167 ? -10.189 -8.696 8.791 1.00 95.69 167 GLN A CA 1
ATOM 1330 C C . GLN A 1 167 ? -11.022 -8.921 7.519 1.00 95.69 167 GLN A C 1
ATOM 1332 O O . GLN A 1 167 ? -10.558 -8.595 6.426 1.00 95.69 167 GLN A O 1
ATOM 1337 N N . PRO A 1 168 ? -12.246 -9.465 7.633 1.00 92.69 168 PRO A N 1
ATOM 1338 C CA . PRO A 1 168 ? -13.022 -9.902 6.469 1.00 92.69 168 PRO A CA 1
ATOM 1339 C C . PRO A 1 168 ? -13.528 -8.740 5.605 1.00 92.69 168 PRO A C 1
ATOM 1341 O O . PRO A 1 168 ? -13.743 -8.909 4.407 1.00 92.69 168 PRO A O 1
ATOM 1344 N N . ASN A 1 169 ? -13.717 -7.562 6.204 1.00 95.00 169 ASN A N 1
ATOM 1345 C CA . ASN A 1 169 ? -14.251 -6.391 5.521 1.00 95.00 169 ASN A CA 1
ATOM 1346 C C . ASN A 1 169 ? -13.137 -5.460 5.040 1.00 95.00 169 ASN A C 1
ATOM 1348 O O . ASN A 1 169 ? -12.055 -5.387 5.628 1.00 95.00 169 ASN A O 1
ATOM 1352 N N . ARG A 1 170 ? -13.459 -4.693 3.999 1.00 96.56 170 ARG A N 1
ATOM 1353 C CA . ARG A 1 170 ? -12.731 -3.481 3.633 1.00 96.56 170 ARG A CA 1
ATOM 1354 C C . ARG A 1 170 ? -13.307 -2.293 4.384 1.00 96.56 170 ARG A C 1
ATOM 1356 O O . ARG A 1 170 ? -14.500 -2.267 4.684 1.00 96.56 170 ARG A O 1
ATOM 1363 N N . TYR A 1 171 ? -12.455 -1.323 4.675 1.00 97.00 171 TYR A N 1
ATOM 1364 C CA . TYR A 1 171 ? -12.834 -0.130 5.420 1.00 97.00 171 TYR A CA 1
ATOM 1365 C C . TYR A 1 171 ? -12.420 1.120 4.660 1.00 97.00 171 TYR A C 1
ATOM 1367 O O . TYR A 1 171 ? -11.420 1.093 3.957 1.00 97.00 171 TYR A O 1
ATOM 1375 N N . GLN A 1 172 ? -13.153 2.211 4.826 1.00 96.88 172 GLN A N 1
ATOM 1376 C CA . GLN A 1 172 ? -12.776 3.534 4.331 1.00 96.88 172 GLN A CA 1
ATOM 1377 C C . GLN A 1 172 ? -12.037 4.318 5.423 1.00 96.88 172 GLN A C 1
ATOM 1379 O O . GLN A 1 172 ? -12.248 4.078 6.617 1.00 96.88 172 GLN A O 1
ATOM 1384 N N . SER A 1 173 ? -11.237 5.312 5.037 1.00 95.94 173 SER A N 1
ATOM 1385 C CA . SER A 1 173 ? -10.488 6.172 5.972 1.00 95.94 173 SER A CA 1
ATOM 1386 C C . SER A 1 173 ? -11.357 6.859 7.027 1.00 95.94 173 SER A C 1
ATOM 1388 O O . SER A 1 173 ? -10.935 7.056 8.168 1.00 95.94 173 SER A O 1
ATOM 1390 N N . SER A 1 174 ? -12.612 7.168 6.696 1.00 95.38 174 SER A N 1
ATOM 1391 C CA . SER A 1 174 ? -13.584 7.746 7.630 1.00 95.38 174 SER A CA 1
ATOM 1392 C C . SER A 1 174 ? -13.879 6.837 8.836 1.00 95.38 174 SER A C 1
ATOM 1394 O O . SER A 1 174 ? -14.216 7.326 9.924 1.00 95.38 174 SER A O 1
ATOM 1396 N N . GLN A 1 175 ? -13.701 5.520 8.693 1.00 96.38 175 GLN A N 1
ATOM 1397 C CA . GLN A 1 175 ? -14.062 4.517 9.697 1.00 96.38 175 GLN A CA 1
ATOM 1398 C C . GLN A 1 175 ? -12.962 4.251 10.724 1.00 96.38 175 GLN A C 1
ATOM 1400 O O . GLN A 1 175 ? -13.249 3.701 11.786 1.00 96.38 175 GLN A O 1
ATOM 1405 N N . PHE A 1 176 ? -11.728 4.674 10.471 1.00 95.88 176 PHE A N 1
ATOM 1406 C CA . PHE A 1 176 ? -10.621 4.500 11.405 1.00 95.88 176 PHE A CA 1
ATOM 1407 C C . PHE A 1 176 ? -9.888 5.817 11.665 1.00 95.88 176 PHE A C 1
ATOM 1409 O O . PHE A 1 176 ? -10.244 6.879 11.149 1.00 95.88 176 PHE A O 1
ATOM 1416 N N . ARG A 1 177 ? -8.950 5.788 12.607 1.00 94.81 177 ARG A N 1
ATOM 1417 C CA . ARG A 1 177 ? -8.032 6.897 12.873 1.00 94.81 177 ARG A CA 1
ATOM 1418 C C . ARG A 1 177 ? -6.611 6.374 12.926 1.00 94.81 177 ARG A C 1
ATOM 1420 O O . ARG A 1 177 ? -6.382 5.273 13.422 1.00 94.81 177 ARG A O 1
ATOM 1427 N N . LEU A 1 178 ? -5.673 7.184 12.454 1.00 94.06 178 LEU A N 1
ATOM 1428 C CA . LEU A 1 178 ? -4.260 6.856 12.516 1.00 94.06 178 LEU A CA 1
ATOM 1429 C C . LEU A 1 178 ? -3.797 6.746 13.972 1.00 94.06 178 LEU A C 1
ATOM 1431 O O . LEU A 1 178 ? -3.963 7.679 14.761 1.00 94.06 178 LEU A O 1
ATOM 1435 N N . CYS A 1 179 ? -3.197 5.609 14.310 1.00 92.62 179 CYS A N 1
ATOM 1436 C CA . CYS A 1 179 ? -2.517 5.407 15.581 1.00 92.62 179 CYS A CA 1
ATOM 1437 C C . CYS A 1 179 ? -1.014 5.571 15.423 1.00 92.62 179 CYS A C 1
ATOM 1439 O O . CYS A 1 179 ? -0.412 6.214 16.276 1.00 92.62 179 CYS A O 1
ATOM 1441 N N . MET A 1 180 ? -0.416 5.018 14.367 1.00 92.12 180 MET A N 1
ATOM 1442 C CA . MET A 1 180 ? 1.021 5.079 14.115 1.00 92.12 180 MET A CA 1
ATOM 1443 C C . MET A 1 180 ? 1.312 5.019 12.620 1.00 92.12 180 MET A C 1
ATOM 1445 O O . MET A 1 180 ? 0.661 4.269 11.901 1.00 92.12 180 MET A O 1
ATOM 1449 N N . LYS A 1 181 ? 2.304 5.796 12.179 1.00 92.19 181 LYS A N 1
ATOM 1450 C CA . LYS A 1 181 ? 2.840 5.698 10.824 1.00 92.19 181 LYS A CA 1
ATOM 1451 C C . LYS A 1 181 ? 3.860 4.577 10.717 1.00 92.19 181 LYS A C 1
ATOM 1453 O O . LYS A 1 181 ? 4.699 4.444 11.611 1.00 92.19 181 LYS A O 1
ATOM 1458 N N . ILE A 1 182 ? 3.838 3.849 9.605 1.00 89.94 182 ILE A N 1
ATOM 1459 C CA . ILE A 1 182 ? 4.939 2.954 9.249 1.00 89.94 182 ILE A CA 1
ATOM 1460 C C . ILE A 1 182 ? 6.273 3.722 9.273 1.00 89.94 182 ILE A C 1
ATOM 1462 O O . ILE A 1 182 ? 6.351 4.888 8.881 1.00 89.94 182 ILE A O 1
ATOM 1466 N N . GLY A 1 183 ? 7.322 3.089 9.803 1.00 85.25 183 GLY A N 1
ATOM 1467 C CA . GLY A 1 183 ? 8.667 3.670 9.891 1.00 85.25 183 GLY A CA 1
ATOM 1468 C C . GLY A 1 183 ? 8.850 4.761 10.955 1.00 85.25 183 GLY A C 1
ATOM 1469 O O . GLY A 1 183 ? 9.969 5.232 11.150 1.00 85.25 183 GLY A O 1
ATOM 1470 N N . VAL A 1 184 ? 7.798 5.154 11.684 1.00 85.88 184 VAL A N 1
ATOM 1471 C CA . VAL A 1 184 ? 7.890 6.154 12.756 1.00 85.88 184 VAL A CA 1
ATOM 1472 C C . VAL A 1 184 ? 7.934 5.467 14.115 1.00 85.88 184 VAL A C 1
ATOM 1474 O O . VAL A 1 184 ? 7.058 4.679 14.465 1.00 85.88 184 VAL A O 1
ATOM 1477 N N . ALA A 1 185 ? 8.946 5.799 14.920 1.00 81.19 185 ALA A N 1
ATOM 1478 C CA . ALA A 1 185 ? 9.072 5.251 16.263 1.00 81.19 185 ALA A CA 1
ATOM 1479 C C . ALA A 1 185 ? 7.846 5.616 17.129 1.00 81.19 185 ALA A C 1
ATOM 1481 O O . ALA A 1 185 ? 7.463 6.790 17.192 1.00 81.19 185 ALA A O 1
ATOM 1482 N N . PRO A 1 186 ? 7.249 4.652 17.855 1.00 80.12 186 PRO A N 1
ATOM 1483 C CA . PRO A 1 186 ? 6.080 4.929 18.669 1.00 80.12 186 PRO A CA 1
ATOM 1484 C C . PRO A 1 186 ? 6.430 5.831 19.850 1.00 80.12 186 PRO A C 1
ATOM 1486 O O . PRO A 1 186 ? 7.362 5.575 20.620 1.00 80.12 186 PRO A O 1
ATOM 1489 N N . THR A 1 187 ? 5.610 6.857 20.045 1.00 82.19 187 THR A N 1
ATOM 1490 C CA . THR A 1 187 ? 5.611 7.691 21.247 1.00 82.19 187 THR A CA 1
ATOM 1491 C C . THR A 1 187 ? 5.317 6.847 22.497 1.00 82.19 187 THR A C 1
ATOM 1493 O O . THR A 1 187 ? 4.673 5.796 22.402 1.00 82.19 187 THR A O 1
ATOM 1496 N N . PRO A 1 188 ? 5.699 7.305 23.705 1.00 82.44 188 PRO A N 1
ATOM 1497 C CA . PRO A 1 188 ? 5.397 6.588 24.948 1.00 82.44 188 PRO A CA 1
ATOM 1498 C C . PRO A 1 188 ? 3.907 6.258 25.124 1.00 82.44 188 PRO A C 1
ATOM 1500 O O . PRO A 1 188 ? 3.556 5.173 25.586 1.00 82.44 188 PRO A O 1
ATOM 1503 N N . ARG A 1 189 ? 3.016 7.158 24.685 1.00 77.25 189 ARG A N 1
ATOM 1504 C CA . ARG A 1 189 ? 1.564 6.942 24.717 1.00 77.25 189 ARG A CA 1
ATOM 1505 C C . ARG A 1 189 ? 1.123 5.827 23.763 1.00 77.25 189 ARG A C 1
ATOM 1507 O O . ARG A 1 189 ? 0.302 5.001 24.146 1.00 77.25 189 ARG A O 1
ATOM 1514 N N . GLN A 1 190 ? 1.665 5.789 22.545 1.00 78.62 190 GLN A N 1
ATOM 1515 C CA . GLN A 1 190 ? 1.375 4.728 21.571 1.00 78.62 190 GLN A CA 1
ATOM 1516 C C . GLN A 1 190 ? 1.912 3.371 22.046 1.00 78.62 190 GLN A C 1
ATOM 1518 O O . GLN A 1 190 ? 1.198 2.376 21.958 1.00 78.62 190 GLN A O 1
ATOM 1523 N N . LYS A 1 191 ? 3.115 3.335 22.639 1.00 78.69 191 LYS A N 1
ATOM 1524 C CA . LYS A 1 191 ? 3.665 2.117 23.262 1.00 78.69 191 LYS A CA 1
ATOM 1525 C C . LYS A 1 191 ? 2.738 1.565 24.348 1.00 78.69 191 LYS A C 1
ATOM 1527 O O . LYS A 1 191 ? 2.478 0.367 24.377 1.00 78.69 191 LYS A O 1
ATOM 1532 N N . ALA A 1 192 ? 2.196 2.428 25.208 1.00 81.12 192 ALA A N 1
ATOM 1533 C CA . ALA A 1 192 ? 1.260 2.010 26.252 1.00 81.12 192 ALA A CA 1
ATOM 1534 C C . ALA A 1 192 ? -0.046 1.414 25.686 1.00 81.12 192 ALA A C 1
ATOM 1536 O O . ALA A 1 192 ? -0.563 0.446 26.242 1.00 81.12 192 ALA A O 1
ATOM 1537 N N . LEU A 1 193 ? -0.564 1.959 24.577 1.00 74.69 193 LEU A N 1
ATOM 1538 C CA . LEU A 1 193 ? -1.756 1.429 23.899 1.00 74.69 193 LEU A CA 1
ATOM 1539 C C . LEU A 1 193 ? -1.509 0.037 23.304 1.00 74.69 193 LEU A C 1
ATOM 1541 O O . LEU A 1 193 ? -2.306 -0.868 23.543 1.00 74.69 193 LEU A O 1
ATOM 1545 N N . LEU A 1 194 ? -0.390 -0.145 22.598 1.00 73.25 194 LEU A N 1
ATOM 1546 C CA . LEU A 1 194 ? -0.011 -1.439 22.022 1.00 73.25 194 LEU A CA 1
ATOM 1547 C C . LEU A 1 194 ? 0.199 -2.508 23.097 1.00 73.25 194 LEU A C 1
ATOM 1549 O O . LEU A 1 194 ? -0.313 -3.620 22.985 1.00 73.25 194 LEU A O 1
ATOM 1553 N N . ASN A 1 195 ? 0.894 -2.154 24.180 1.00 78.00 195 ASN A N 1
ATOM 1554 C CA . ASN A 1 195 ? 1.128 -3.075 25.288 1.00 78.00 195 ASN A CA 1
ATOM 1555 C C . ASN A 1 195 ? -0.188 -3.534 25.932 1.00 78.00 195 ASN A C 1
ATOM 1557 O O . ASN A 1 195 ? -0.326 -4.708 26.260 1.00 78.00 195 ASN A O 1
ATOM 1561 N N . ARG A 1 196 ? -1.175 -2.638 26.065 1.00 74.56 196 ARG A N 1
ATOM 1562 C CA . ARG A 1 196 ? -2.489 -2.975 26.627 1.00 74.56 196 ARG A CA 1
ATOM 1563 C C . ARG A 1 196 ? -3.274 -3.956 25.752 1.00 74.56 196 ARG A C 1
ATOM 1565 O O . ARG A 1 196 ? -3.885 -4.869 26.298 1.00 74.56 196 ARG A O 1
ATOM 1572 N N . GLU A 1 197 ? -3.269 -3.782 24.430 1.00 69.75 197 GLU A N 1
ATOM 1573 C CA . GLU A 1 197 ? -3.895 -4.738 23.497 1.00 69.75 197 GLU A CA 1
ATOM 1574 C C . GLU A 1 197 ? -3.226 -6.116 23.587 1.00 69.75 197 GLU A C 1
ATOM 1576 O O . GLU A 1 197 ? -3.918 -7.129 23.671 1.00 69.75 197 GLU A O 1
ATOM 1581 N N . ASN A 1 198 ? -1.893 -6.164 23.645 1.00 67.31 198 ASN A N 1
ATOM 1582 C CA . ASN A 1 198 ? -1.154 -7.426 23.732 1.00 67.31 198 ASN A CA 1
ATOM 1583 C C . ASN A 1 198 ? -1.422 -8.170 25.047 1.00 67.31 198 ASN A C 1
ATOM 1585 O O . ASN A 1 198 ? -1.589 -9.387 25.038 1.00 67.31 198 ASN A O 1
ATOM 1589 N N . SER A 1 199 ? -1.541 -7.453 26.169 1.00 68.06 199 SER A N 1
ATOM 1590 C CA . SER A 1 199 ? -1.887 -8.060 27.462 1.00 68.06 199 SER A CA 1
ATOM 1591 C C . SER A 1 199 ? -3.312 -8.622 27.517 1.00 68.06 199 SER A C 1
ATOM 1593 O O . SER A 1 199 ? -3.569 -9.518 28.313 1.00 68.06 199 SER A O 1
ATOM 1595 N N . LEU A 1 200 ? -4.240 -8.119 26.695 1.00 60.94 200 LEU A N 1
ATOM 1596 C CA . LEU A 1 200 ? -5.626 -8.603 26.646 1.00 60.94 200 LEU A CA 1
ATOM 1597 C C . LEU A 1 200 ? -5.813 -9.830 25.742 1.00 60.94 200 LEU A C 1
ATOM 1599 O O . LEU A 1 200 ? -6.811 -10.527 25.891 1.00 60.94 200 LEU A O 1
ATOM 1603 N N . ASN A 1 201 ? -4.878 -10.093 24.824 1.00 57.44 201 ASN A N 1
ATOM 1604 C CA . ASN A 1 201 ? -4.943 -11.217 23.882 1.00 57.44 201 ASN A CA 1
ATOM 1605 C C . ASN A 1 201 ? -4.063 -12.419 24.299 1.00 57.44 201 ASN A C 1
ATOM 1607 O O . ASN A 1 201 ? -4.024 -13.411 23.580 1.00 57.44 201 ASN A O 1
ATOM 1611 N N . GLY A 1 202 ? -3.324 -12.316 25.413 1.00 52.97 202 GLY A N 1
ATOM 1612 C CA . GLY A 1 202 ? -2.413 -13.350 25.932 1.00 52.97 202 GLY A CA 1
ATOM 1613 C C . GLY A 1 202 ? -3.001 -14.264 27.019 1.00 52.97 202 GLY A C 1
ATOM 1614 O O . GLY A 1 202 ? -2.231 -14.873 27.760 1.00 52.97 202 GLY A O 1
ATOM 1615 N N . LEU A 1 203 ? -4.330 -14.323 27.139 1.00 42.03 203 LEU A N 1
ATOM 1616 C CA . LEU A 1 203 ? -5.101 -15.240 27.993 1.00 42.03 203 LEU A CA 1
ATOM 1617 C C . LEU A 1 203 ? -5.992 -16.114 27.109 1.00 42.03 203 LEU A C 1
ATOM 1619 O O . LEU A 1 203 ? -6.163 -17.299 27.463 1.00 42.03 203 LEU A O 1
#

Radius of gyration: 24.0 Å; Cα contacts (8 Å, |Δi|>4): 286; chains: 1; bounding box: 51×60×83 Å

Mean predicted aligned error: 12.85 Å

Organism: NCBI:txid980251

pLDDT: mean 77.96, std 23.05, range [25.8, 98.19]

Nearest PDB structures (foldseek):
  2lcc-assembly1_A  TM=6.215E-01  e=9.601E-02  Homo sapiens
  9bap-assembly1_A  TM=5.683E-01  e=3.233E-01  Neurospora crassa
  7tb6-assembly1_A-2  TM=4.497E-01  e=9.224E-01  Stenotrophomonas maltophilia
  3me9-assembly1_B  TM=2.707E-01  e=5.104E+00  Homo sapiens